Protein AF-0000000076164156 (afdb_homodimer)

pLDDT: mean 84.77, std 24.19, range [30.36, 98.94]

Solvent-accessible surface area (backbone atoms only — not comparable to full-atom values): 13686 Å² total; per-residue (Å²): 90,69,64,46,35,53,25,46,66,75,34,45,68,59,45,47,74,64,64,60,63,61,63,57,36,52,38,43,32,29,41,66,69,73,38,60,76,87,51,47,57,76,28,65,64,44,89,49,64,55,56,21,44,50,50,50,48,50,53,35,53,72,68,56,36,29,57,59,50,40,53,28,25,50,75,49,84,28,41,68,58,37,50,55,35,68,65,55,80,54,84,82,56,64,72,74,62,74,74,68,77,74,73,75,72,73,74,73,77,74,76,72,75,71,80,70,134,92,72,64,47,35,53,25,46,46,55,34,43,60,58,48,49,72,65,65,59,62,61,62,57,37,51,50,44,32,32,77,67,69,73,38,60,75,87,54,46,58,77,27,66,63,44,88,48,64,54,58,22,44,49,49,48,50,49,52,34,54,73,68,60,36,29,58,62,50,38,54,28,26,51,75,48,82,27,41,70,57,38,50,53,37,67,63,54,81,55,90,76,62,59,71,68,63,66,69,61,73,71,66,71,71,67,72,68,78,75,73,73,75,75,72,77,126

Nearest PDB structures (foldseek):
  8jol-assembly1_C  TM=8.235E-01  e=6.751E-02  Caenorhabditis elegans
  2nz7-assembly1_A  TM=8.359E-01  e=1.708E-01  Homo sapiens
  2nz7-assembly1_B  TM=8.427E-01  e=2.327E-01  Homo sapiens
  5gpq-assembly1_A  TM=8.083E-01  e=2.210E-01  Escherichia coli O157:H7
  4irl-assembly3_C  TM=7.900E-01  e=1.343E+00  Escherichia coli K-12

Secondary structure (DSSP, 8-state):
-HHHHHHHHHTHHHHHHH---HHHHHHHHHHTTSS-GGGHHHHHTSSSHHHHHHHHHHHHHHTT-HHHHHHHHHHTT-HHHHHHHHHPPPTTS------------------------/-HHHHHHHHHTHHHHHHH---HHHHHHHHHHTTSS-GGGHHHHHTSSSHHHHHHHHHHHHHHTT-HHHHHHHHHHTT-HHHHHHHHHPPPTT-------------------------

Sequence (234 aa):
MAETNKRIEKCLSFIKDNLTHVDSVVDKLIESDVIPMTERDSIVSKPLEREQIQSLLDVVTRKQKGDVFLAALVETKNEHVAVQIKSVKLSGEMETLGRSPTYSLTDRNVSIFITSHMAETNKRIEKCLSFIKDNLTHVDSVVDKLIESDVIPMTERDSIVSKPLEREQIQSLLDVVTRKQKGDVFLAALVETKNEHVAVQIKSVKLSGEMETLGRSPTYSLTDRNVSIFITSH

InterPro domains:
  IPR001315 CARD domain [PF00619] (17-83)
  IPR001315 CARD domain [PS50209] (1-63)
  IPR011029 Death-like domain superfamily [G3DSA:1.10.533.10] (1-97)
  IPR011029 Death-like domain superfamily [SSF47986] (7-82)

Structure (mmCIF, N/CA/C/O backbone):
data_AF-0000000076164156-model_v1
#
loop_
_entity.id
_entity.type
_entity.pdbx_description
1 polymer 'CARD domain-containing protein'
#
loop_
_atom_site.group_PDB
_atom_site.id
_atom_site.type_symbol
_atom_site.label_atom_id
_atom_site.label_alt_id
_atom_site.label_comp_id
_atom_site.label_asym_id
_atom_site.label_entity_id
_atom_site.label_seq_id
_atom_site.pdbx_PDB_ins_code
_atom_site.Cartn_x
_atom_site.Cartn_y
_atom_site.Cartn_z
_atom_site.occupancy
_atom_site.B_iso_or_equiv
_atom_site.auth_seq_id
_atom_site.auth_comp_id
_atom_site.auth_asym_id
_atom_site.auth_atom_id
_atom_site.pdbx_PDB_model_num
ATOM 1 N N . MET A 1 1 ? 6.48 21.641 4.785 1 73.44 1 MET A N 1
ATOM 2 C CA . MET A 1 1 ? 6.367 20.297 5.328 1 73.44 1 MET A CA 1
ATOM 3 C C . MET A 1 1 ? 5.863 20.328 6.766 1 73.44 1 MET A C 1
ATOM 5 O O . MET A 1 1 ? 4.84 19.719 7.086 1 73.44 1 MET A O 1
ATOM 9 N N . ALA A 1 2 ? 6.352 21.094 7.488 1 83.19 2 ALA A N 1
ATOM 10 C CA . ALA A 1 2 ? 5.965 21.188 8.898 1 83.19 2 ALA A CA 1
ATOM 11 C C . ALA A 1 2 ? 4.562 21.781 9.039 1 83.19 2 ALA A C 1
ATOM 13 O O . ALA A 1 2 ? 3.793 21.359 9.906 1 83.19 2 ALA A O 1
ATOM 14 N N . GLU A 1 3 ? 4.227 22.562 8.172 1 92.38 3 GLU A N 1
ATOM 15 C CA . GLU A 1 3 ? 2.922 23.203 8.25 1 92.38 3 GLU A CA 1
ATOM 16 C C . GLU A 1 3 ? 1.798 22.219 7.945 1 92.38 3 GLU A C 1
ATOM 18 O O . GLU A 1 3 ? 0.735 22.281 8.562 1 92.38 3 GLU A O 1
ATOM 23 N N . THR A 1 4 ? 2.1 21.344 7.023 1 96.25 4 THR A N 1
ATOM 24 C CA . THR A 1 4 ? 1.069 20.375 6.664 1 96.25 4 THR A CA 1
ATOM 25 C C . THR A 1 4 ? 0.755 19.469 7.844 1 96.25 4 THR A C 1
ATOM 27 O O . THR A 1 4 ? -0.41 19.156 8.102 1 96.25 4 THR A O 1
ATOM 30 N N . ASN A 1 5 ? 1.736 19.094 8.562 1 97.12 5 ASN A N 1
ATOM 31 C CA . ASN A 1 5 ? 1.537 18.25 9.727 1 97.12 5 ASN A CA 1
ATOM 32 C C . ASN A 1 5 ? 0.658 18.938 10.773 1 97.12 5 ASN A C 1
ATOM 34 O O . ASN A 1 5 ? -0.193 18.297 11.391 1 97.12 5 ASN A O 1
ATOM 38 N N . LYS A 1 6 ? 0.962 20.172 10.93 1 96.38 6 LYS A N 1
ATOM 39 C CA . LYS A 1 6 ? 0.146 20.922 11.883 1 96.38 6 LYS A CA 1
ATOM 40 C C . LYS A 1 6 ? -1.31 20.984 11.422 1 96.38 6 LYS A C 1
ATOM 42 O O . LYS A 1 6 ? -2.227 20.906 12.242 1 96.38 6 LYS A O 1
ATOM 47 N N . ARG A 1 7 ? -1.521 21.109 10.156 1 98 7 ARG A N 1
ATOM 48 C CA . ARG A 1 7 ? -2.879 21.141 9.625 1 98 7 ARG A CA 1
ATOM 49 C C . ARG A 1 7 ? -3.58 19.797 9.836 1 98 7 ARG A C 1
ATOM 51 O O . ARG A 1 7 ? -4.773 19.766 10.148 1 98 7 ARG A O 1
ATOM 58 N N . ILE A 1 8 ? -2.857 18.719 9.719 1 98.5 8 ILE A N 1
ATOM 59 C CA . ILE A 1 8 ? -3.4 17.391 9.93 1 98.5 8 ILE A CA 1
ATOM 60 C C . ILE A 1 8 ? -3.883 17.25 11.375 1 98.5 8 ILE A C 1
ATOM 62 O O . ILE A 1 8 ? -4.984 16.766 11.625 1 98.5 8 ILE A O 1
ATOM 66 N N . GLU A 1 9 ? -3.059 17.75 12.211 1 97.62 9 GLU A N 1
ATOM 67 C CA . GLU A 1 9 ? -3.41 17.672 13.625 1 97.62 9 GLU A CA 1
ATOM 68 C C . GLU A 1 9 ? -4.695 18.438 13.922 1 97.62 9 GLU A C 1
ATOM 70 O O . GLU A 1 9 ? -5.488 18.031 14.773 1 97.62 9 GLU A O 1
ATOM 75 N N . LYS A 1 10 ? -4.914 19.5 13.18 1 97.38 10 LYS A N 1
ATOM 76 C CA . LYS A 1 10 ? -6.086 20.359 13.383 1 97.38 10 LYS A CA 1
ATOM 77 C C . LYS A 1 10 ? -7.324 19.734 12.742 1 97.38 10 LYS A C 1
ATOM 79 O O . LYS A 1 10 ? -8.453 20.156 13.031 1 97.38 10 LYS A O 1
ATOM 84 N N . CYS A 1 11 ? -7.102 18.672 11.906 1 98.31 11 CYS A N 1
ATOM 85 C CA . CYS A 1 11 ? -8.211 18.078 11.188 1 98.31 11 CYS A CA 1
ATOM 86 C C . CYS A 1 11 ? -8.43 16.625 11.625 1 98.31 11 CYS A C 1
ATOM 88 O O . CYS A 1 11 ? -9.133 15.867 10.953 1 98.31 11 CYS A O 1
ATOM 90 N N . LEU A 1 12 ? -7.938 16.328 12.68 1 98.12 12 LEU A N 1
ATOM 91 C CA . LEU A 1 12 ? -7.867 14.938 13.102 1 98.12 12 LEU A CA 1
ATOM 92 C C . LEU A 1 12 ? -9.25 14.297 13.078 1 98.12 12 LEU A C 1
ATOM 94 O O . LEU A 1 12 ? -9.445 13.258 12.438 1 98.12 12 LEU A O 1
ATOM 98 N N . SER A 1 13 ? -10.242 14.875 13.758 1 98.62 13 SER A N 1
ATOM 99 C CA . SER A 1 13 ? -11.586 14.305 13.828 1 98.62 13 SER A CA 1
ATOM 100 C C . SER A 1 13 ? -12.219 14.219 12.445 1 98.62 13 SER A C 1
ATOM 102 O O . SER A 1 13 ? -12.891 13.234 12.125 1 98.62 13 SER A O 1
ATOM 104 N N . PHE A 1 14 ? -12.047 15.242 11.68 1 98.81 14 PHE A N 1
ATOM 105 C CA . PHE A 1 14 ? -12.602 15.25 10.328 1 98.81 14 PHE A CA 1
ATOM 106 C C . PHE A 1 14 ? -12.023 14.102 9.508 1 98.81 14 PHE A C 1
ATOM 108 O O . PHE A 1 14 ? -12.758 13.414 8.797 1 98.81 14 PHE A O 1
ATOM 115 N N . ILE A 1 15 ? -10.727 13.898 9.586 1 98.94 15 ILE A N 1
ATOM 116 C CA . ILE A 1 15 ? -10.062 12.844 8.828 1 98.94 15 ILE A CA 1
ATOM 117 C C . ILE A 1 15 ? -10.617 11.484 9.234 1 98.94 15 ILE A C 1
ATOM 119 O O . ILE A 1 15 ? -10.992 10.68 8.375 1 98.94 15 ILE A O 1
ATOM 123 N N . LYS A 1 16 ? -10.703 11.32 10.508 1 98.88 16 LYS A N 1
ATOM 124 C CA . LYS A 1 16 ? -11.195 10.047 11.023 1 98.88 16 LYS A CA 1
ATOM 125 C C . LYS A 1 16 ? -12.625 9.781 10.562 1 98.88 16 LYS A C 1
ATOM 127 O O . LYS A 1 16 ? -13.008 8.633 10.312 1 98.88 16 LYS A O 1
ATOM 132 N N . ASP A 1 17 ? -13.367 10.797 10.359 1 98.69 17 ASP A N 1
ATOM 133 C CA . ASP A 1 17 ? -14.781 10.641 10.023 1 98.69 17 ASP A CA 1
ATOM 134 C C . ASP A 1 17 ? -14.984 10.562 8.508 1 98.69 17 ASP A C 1
ATOM 136 O O . ASP A 1 17 ? -16.047 10.164 8.039 1 98.69 17 ASP A O 1
ATOM 140 N N . ASN A 1 18 ? -13.961 10.891 7.742 1 98.81 18 ASN A N 1
ATOM 141 C CA . ASN A 1 18 ? -14.25 11.086 6.324 1 98.81 18 ASN A CA 1
ATOM 142 C C . ASN A 1 18 ? -13.273 10.32 5.441 1 98.81 18 ASN A C 1
ATOM 144 O O . ASN A 1 18 ? -13.539 10.094 4.262 1 98.81 18 ASN A O 1
ATOM 148 N N . LEU A 1 19 ? -12.117 9.883 6.012 1 98.81 19 LEU A N 1
ATOM 149 C CA . LEU A 1 19 ? -11.148 9.133 5.223 1 98.81 19 LEU A CA 1
ATOM 150 C C . LEU A 1 19 ? -11.633 7.703 4.988 1 98.81 19 LEU A C 1
ATOM 152 O O . LEU A 1 19 ? -12.109 7.043 5.918 1 98.81 19 LEU A O 1
ATOM 156 N N . THR A 1 20 ? -11.594 7.312 3.732 1 98.12 20 THR A N 1
ATOM 157 C CA . THR A 1 20 ? -12 5.957 3.373 1 98.12 20 THR A CA 1
ATOM 158 C C . THR A 1 20 ? -10.859 5.219 2.674 1 98.12 20 THR A C 1
ATOM 160 O O . THR A 1 20 ? -9.844 5.824 2.32 1 98.12 20 THR A O 1
ATOM 163 N N . HIS A 1 21 ? -10.961 3.885 2.631 1 97.31 21 HIS A N 1
ATOM 164 C CA . HIS A 1 21 ? -9.969 3.059 1.949 1 97.31 21 HIS A CA 1
ATOM 165 C C . HIS A 1 21 ? -8.586 3.254 2.551 1 97.31 21 HIS A C 1
ATOM 167 O O . HIS A 1 21 ? -7.625 3.551 1.833 1 97.31 21 HIS A O 1
ATOM 173 N N . VAL A 1 22 ? -8.516 3.051 3.84 1 98.69 22 VAL A N 1
ATOM 174 C CA . VAL A 1 22 ? -7.27 3.244 4.582 1 98.69 22 VAL A CA 1
ATOM 175 C C . VAL A 1 22 ? -6.172 2.367 3.986 1 98.69 22 VAL A C 1
ATOM 177 O O . VAL A 1 22 ? -5.02 2.795 3.873 1 98.69 22 VAL A O 1
ATOM 180 N N . ASP A 1 23 ? -6.516 1.144 3.596 1 98.38 23 ASP A N 1
ATOM 181 C CA . ASP A 1 23 ? -5.527 0.216 3.049 1 98.38 23 ASP A CA 1
ATOM 182 C C . ASP A 1 23 ? -4.871 0.789 1.795 1 98.38 23 ASP A C 1
ATOM 184 O O . ASP A 1 23 ? -3.654 0.688 1.624 1 98.38 23 ASP A O 1
ATOM 188 N N . SER A 1 24 ? -5.668 1.417 0.994 1 98.56 24 SER A N 1
ATOM 189 C CA . SER A 1 24 ? -5.125 2.016 -0.221 1 98.56 24 SER A CA 1
ATOM 190 C C . SER A 1 24 ? -4.195 3.18 0.105 1 98.56 24 SER A C 1
ATOM 192 O O . SER A 1 24 ? -3.182 3.379 -0.569 1 98.56 24 SER A O 1
ATOM 194 N N . VAL A 1 25 ? -4.516 3.967 1.067 1 98.88 25 VAL A N 1
ATOM 195 C CA . VAL A 1 25 ? -3.668 5.082 1.47 1 98.88 25 VAL A CA 1
ATOM 196 C C . VAL A 1 25 ? -2.348 4.551 2.025 1 98.88 25 VAL A C 1
ATOM 198 O O . VAL A 1 25 ? -1.276 5.07 1.7 1 98.88 25 VAL A O 1
ATOM 201 N N . VAL A 1 26 ? -2.461 3.518 2.828 1 98.88 26 VAL A N 1
ATOM 202 C CA . VAL A 1 26 ? -1.262 2.906 3.391 1 98.88 26 VAL A CA 1
ATOM 203 C C . VAL A 1 26 ? -0.373 2.379 2.268 1 98.88 26 VAL A C 1
ATOM 205 O O . VAL A 1 26 ? 0.846 2.57 2.289 1 98.88 26 VAL A O 1
ATOM 208 N N . ASP A 1 27 ? -0.982 1.772 1.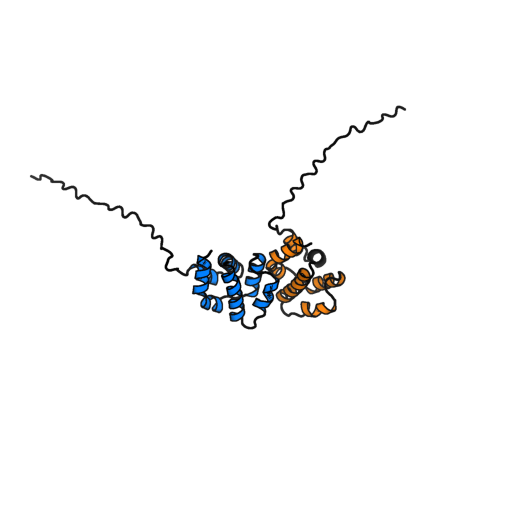278 1 98.88 27 ASP A N 1
ATOM 209 C CA . ASP A 1 27 ? -0.211 1.259 0.151 1 98.88 27 ASP A CA 1
ATOM 210 C C . ASP A 1 27 ? 0.541 2.383 -0.558 1 98.88 27 ASP A C 1
ATOM 212 O O . ASP A 1 27 ? 1.708 2.223 -0.922 1 98.88 27 ASP A O 1
ATOM 216 N N . LYS A 1 28 ? -0.069 3.518 -0.686 1 98.88 28 LYS A N 1
ATOM 217 C CA . LYS A 1 28 ? 0.589 4.645 -1.342 1 98.88 28 LYS A CA 1
ATOM 218 C C . LYS A 1 28 ? 1.762 5.156 -0.51 1 98.88 28 LYS A C 1
ATOM 220 O O . LYS A 1 28 ? 2.779 5.582 -1.059 1 98.88 28 LYS A O 1
ATOM 225 N N . LEU A 1 29 ? 1.616 5.105 0.741 1 98.88 29 LEU A N 1
ATOM 226 C CA . LEU A 1 29 ? 2.689 5.586 1.604 1 98.88 29 LEU A CA 1
ATOM 227 C C . LEU A 1 29 ? 3.844 4.59 1.643 1 98.88 29 LEU A C 1
ATOM 229 O O . LEU A 1 29 ? 5 4.98 1.807 1 98.88 29 LEU A O 1
ATOM 233 N N . ILE A 1 30 ? 3.537 3.314 1.44 1 98.75 30 ILE A N 1
ATOM 234 C CA . ILE A 1 30 ? 4.59 2.316 1.291 1 98.75 30 ILE A CA 1
ATOM 235 C C . ILE A 1 30 ? 5.344 2.551 -0.018 1 98.75 30 ILE A C 1
ATOM 237 O O . ILE A 1 30 ? 6.574 2.568 -0.038 1 98.75 30 ILE A O 1
ATOM 241 N N . GLU A 1 31 ? 4.609 2.816 -1.038 1 98.56 31 GLU A N 1
ATOM 242 C CA . GLU A 1 31 ? 5.207 3.105 -2.338 1 98.56 31 GLU A CA 1
ATOM 243 C C . GLU A 1 31 ? 6.105 4.336 -2.27 1 98.56 31 GLU A C 1
ATOM 245 O O . GLU A 1 31 ? 7.082 4.441 -3.016 1 98.56 31 GLU A O 1
ATOM 250 N N . SER A 1 32 ? 5.801 5.156 -1.347 1 98.06 32 SER A N 1
ATOM 251 C CA . SER A 1 32 ? 6.531 6.41 -1.229 1 98.06 32 SER A CA 1
ATOM 252 C C . SER A 1 32 ? 7.59 6.336 -0.131 1 98.06 32 SER A C 1
ATOM 254 O O . SER A 1 32 ? 8.172 7.352 0.249 1 98.06 32 SER A O 1
ATOM 256 N N . ASP A 1 33 ? 7.777 5.27 0.484 1 97.62 33 ASP A N 1
ATOM 257 C CA . ASP A 1 33 ? 8.82 4.98 1.464 1 97.62 33 ASP A CA 1
ATOM 258 C C . ASP A 1 33 ? 8.547 5.703 2.781 1 97.62 33 ASP A C 1
ATOM 260 O O . ASP A 1 33 ? 9.484 6.066 3.498 1 97.62 33 ASP A O 1
ATOM 264 N N . VAL A 1 34 ? 7.363 5.965 2.953 1 98.5 34 VAL A N 1
ATOM 265 C CA . VAL A 1 34 ? 6.996 6.594 4.219 1 98.5 34 VAL A CA 1
ATOM 266 C C . VAL A 1 34 ? 6.715 5.52 5.27 1 98.5 34 VAL A C 1
ATOM 268 O O . VAL A 1 34 ? 7.121 5.656 6.426 1 98.5 34 VAL A O 1
ATOM 271 N N . ILE A 1 35 ? 6.004 4.473 4.828 1 98.69 35 ILE A N 1
ATOM 272 C CA . ILE A 1 35 ? 5.656 3.352 5.691 1 98.69 35 ILE A CA 1
ATOM 273 C C . ILE A 1 35 ? 6.324 2.078 5.18 1 98.69 35 ILE A C 1
ATOM 275 O O . ILE A 1 35 ? 6.199 1.736 4 1 98.69 35 ILE A O 1
ATOM 279 N N . PRO A 1 36 ? 7.094 1.434 5.98 1 97.56 36 PRO A N 1
ATOM 280 C CA . PRO A 1 36 ? 7.629 0.134 5.559 1 97.56 36 PRO A CA 1
ATOM 281 C C . PRO A 1 36 ? 6.539 -0.925 5.398 1 97.56 36 PRO A C 1
ATOM 283 O O . PRO A 1 36 ? 5.574 -0.946 6.168 1 97.56 36 PRO A O 1
ATOM 286 N N . MET A 1 37 ? 6.66 -1.814 4.418 1 95.44 37 MET A N 1
ATOM 287 C CA . MET A 1 37 ? 5.668 -2.859 4.164 1 95.44 37 MET A CA 1
ATOM 288 C C . MET A 1 37 ? 5.41 -3.68 5.426 1 95.44 37 MET A C 1
ATOM 290 O O . MET A 1 37 ? 4.289 -4.137 5.652 1 95.44 37 MET A O 1
ATOM 294 N N . THR A 1 38 ? 6.434 -3.799 6.297 1 95.31 38 THR A N 1
ATOM 295 C CA . THR A 1 38 ? 6.332 -4.617 7.504 1 95.31 38 THR A CA 1
ATOM 296 C C . THR A 1 38 ? 5.371 -3.98 8.508 1 95.31 38 THR A C 1
ATOM 298 O O . THR A 1 38 ? 4.93 -4.641 9.445 1 95.31 38 THR A O 1
ATOM 301 N N . GLU A 1 39 ? 5.062 -2.709 8.367 1 97.44 39 GLU A N 1
ATOM 302 C CA . GLU A 1 39 ? 4.203 -2.01 9.32 1 97.44 39 GLU A CA 1
ATOM 303 C C . GLU A 1 39 ? 2.758 -1.964 8.828 1 97.44 39 GLU A C 1
ATOM 305 O O . GLU A 1 39 ? 1.848 -1.625 9.586 1 97.44 39 GLU A O 1
ATOM 310 N N . ARG A 1 40 ? 2.453 -2.422 7.676 1 98.44 40 ARG A N 1
ATOM 311 C CA . ARG A 1 40 ? 1.128 -2.354 7.07 1 98.44 40 ARG A CA 1
ATOM 312 C C . ARG A 1 40 ? 0.092 -3.057 7.941 1 98.44 40 ARG A C 1
ATOM 314 O O . ARG A 1 40 ? -0.965 -2.494 8.234 1 98.44 40 ARG A O 1
ATOM 321 N N . ASP A 1 41 ? 0.368 -4.266 8.352 1 97.44 41 ASP A N 1
ATOM 322 C CA . ASP A 1 41 ? -0.618 -5.078 9.055 1 97.44 41 ASP A CA 1
ATOM 323 C C . ASP A 1 41 ? -0.953 -4.48 10.414 1 97.44 41 ASP A C 1
ATOM 325 O O . ASP A 1 41 ? -2.088 -4.586 10.883 1 97.44 41 ASP A O 1
ATOM 329 N N . SER A 1 42 ? 0.034 -3.914 11 1 98.25 42 SER A N 1
ATOM 330 C CA . SER A 1 42 ? -0.218 -3.309 12.305 1 98.25 42 SER A CA 1
ATOM 331 C C . SER A 1 42 ? -1.249 -2.189 12.203 1 98.25 42 SER A C 1
ATOM 333 O O . SER A 1 42 ? -1.95 -1.895 13.172 1 98.25 42 SER A O 1
ATOM 335 N N . ILE A 1 43 ? -1.348 -1.607 11.047 1 98.75 43 ILE A N 1
ATOM 336 C CA . ILE A 1 43 ? -2.279 -0.504 10.836 1 98.75 43 ILE A CA 1
ATOM 337 C C . ILE A 1 43 ? -3.629 -1.051 10.375 1 98.75 43 ILE A C 1
ATOM 339 O O . ILE A 1 43 ? -4.656 -0.8 11.008 1 98.75 43 ILE A O 1
ATOM 343 N N . VAL A 1 44 ? -3.641 -1.892 9.367 1 98.19 44 VAL A N 1
ATOM 344 C CA . VAL A 1 44 ? -4.863 -2.199 8.641 1 98.19 44 VAL A CA 1
ATOM 345 C C . VAL A 1 44 ? -5.613 -3.334 9.336 1 98.19 44 VAL A C 1
ATOM 347 O O . VAL A 1 44 ? -6.797 -3.559 9.078 1 98.19 44 VAL A O 1
ATOM 350 N N . SER A 1 45 ? -4.969 -4 10.258 1 97.56 45 SER A N 1
ATOM 351 C CA . SER A 1 45 ? -5.609 -5.148 10.891 1 97.56 45 SER A CA 1
ATOM 352 C C . SER A 1 45 ? -6.516 -4.711 12.039 1 97.56 45 SER A C 1
ATOM 354 O O . SER A 1 45 ? -7.312 -5.504 12.539 1 97.56 45 SER A O 1
ATOM 356 N N . LYS A 1 46 ? -6.348 -3.439 12.469 1 97.88 46 LYS A N 1
ATOM 357 C CA . LYS A 1 46 ? -7.25 -2.955 13.508 1 97.88 46 LYS A CA 1
ATOM 358 C C . LYS A 1 46 ? -8.703 -3.049 13.062 1 97.88 46 LYS A C 1
ATOM 360 O O . LYS A 1 46 ? -9.023 -2.77 11.906 1 97.88 46 LYS A O 1
ATOM 365 N N . PRO A 1 47 ? -9.586 -3.502 13.977 1 97.25 47 PRO A N 1
ATOM 366 C CA . PRO A 1 47 ? -10.977 -3.783 13.602 1 97.25 47 PRO A CA 1
ATOM 367 C C . PRO A 1 47 ? -11.75 -2.523 13.219 1 97.25 47 PRO A C 1
ATOM 369 O O . PRO A 1 47 ? -12.594 -2.562 12.32 1 97.25 47 PRO A O 1
ATOM 372 N N . LEU A 1 48 ? -11.477 -1.4 13.953 1 97.81 48 LEU A N 1
ATOM 373 C CA . LEU A 1 48 ? -12.211 -0.168 13.672 1 97.81 48 LEU A CA 1
ATOM 374 C C . LEU A 1 48 ? -11.414 0.731 12.727 1 97.81 48 LEU A C 1
ATOM 376 O O . LEU A 1 48 ? -10.219 0.948 12.93 1 97.81 48 LEU A O 1
ATOM 380 N N . GLU A 1 49 ? -12.07 1.199 11.742 1 97.81 49 GLU A N 1
ATOM 381 C CA . GLU A 1 49 ? -11.422 2.064 10.75 1 97.81 49 GLU A CA 1
ATOM 382 C C . GLU A 1 49 ? -10.852 3.318 11.406 1 97.81 49 GLU A C 1
ATOM 384 O O . GLU A 1 49 ? -9.758 3.764 11.055 1 97.81 49 GLU A O 1
ATOM 389 N N . ARG A 1 50 ? -11.648 3.865 12.352 1 98.62 50 ARG A N 1
ATOM 390 C CA . ARG A 1 50 ? -11.195 5.062 13.055 1 98.62 50 ARG A CA 1
ATOM 391 C C . ARG A 1 50 ? -9.867 4.824 13.75 1 98.62 50 ARG A C 1
ATOM 393 O O . ARG A 1 50 ? -9.016 5.719 13.805 1 98.62 50 ARG A O 1
ATOM 400 N N . GLU A 1 51 ? -9.625 3.561 14.234 1 98.69 51 GLU A N 1
ATOM 401 C CA . GLU A 1 51 ? -8.367 3.184 14.883 1 98.69 51 GLU A CA 1
ATOM 402 C C . GLU A 1 51 ? -7.254 2.986 13.859 1 98.69 51 GLU A C 1
ATOM 404 O O . GLU A 1 51 ? -6.094 3.295 14.125 1 98.69 51 GLU A O 1
ATOM 409 N N . GLN A 1 52 ? -7.656 2.408 12.688 1 98.88 52 GLN A N 1
ATOM 410 C CA . GLN A 1 52 ? -6.684 2.285 11.602 1 98.88 52 GLN A CA 1
ATOM 411 C C . GLN A 1 52 ? -6.141 3.652 11.195 1 98.88 52 GLN A C 1
ATOM 413 O O . GLN A 1 52 ? -4.934 3.822 11.031 1 98.88 52 GLN A O 1
ATOM 418 N N . ILE A 1 53 ? -7.051 4.617 11.094 1 98.94 53 ILE A N 1
ATOM 419 C CA . ILE A 1 53 ? -6.703 5.973 10.68 1 98.94 53 ILE A CA 1
ATOM 420 C C . ILE A 1 53 ? -5.797 6.617 11.727 1 98.94 53 ILE A C 1
ATOM 422 O O . ILE A 1 53 ? -4.816 7.281 11.383 1 98.94 53 ILE A O 1
ATOM 426 N N . GLN A 1 54 ? -6.121 6.391 12.984 1 98.81 54 GLN A N 1
ATOM 427 C CA . GLN A 1 54 ? -5.273 6.93 14.047 1 98.81 54 GLN A CA 1
ATOM 428 C C . GLN A 1 54 ? -3.842 6.418 13.922 1 98.81 54 GLN A C 1
ATOM 430 O O . GLN A 1 54 ? -2.887 7.191 14 1 98.81 54 GLN A O 1
ATOM 435 N N . SER A 1 55 ? -3.688 5.125 13.758 1 98.81 55 SER A N 1
ATOM 436 C CA . SER A 1 55 ? -2.359 4.535 13.617 1 98.81 55 SER A CA 1
ATOM 437 C C . SER A 1 55 ? -1.635 5.082 12.391 1 98.81 55 SER A C 1
ATOM 439 O O . SER A 1 55 ? -0.434 5.355 12.445 1 98.81 55 SER A O 1
ATOM 441 N N . LEU A 1 56 ? -2.406 5.191 11.32 1 98.94 56 LEU A N 1
ATOM 442 C CA . LEU A 1 56 ? -1.86 5.762 10.094 1 98.94 56 LEU A CA 1
ATOM 443 C C . LEU A 1 56 ? -1.337 7.172 10.328 1 98.94 56 LEU A C 1
ATOM 445 O O . LEU A 1 56 ? -0.197 7.488 9.977 1 98.94 56 LEU A O 1
ATOM 449 N N . LEU A 1 57 ? -2.094 8.008 10.992 1 98.81 57 LEU A N 1
ATOM 450 C CA . LEU A 1 57 ? -1.723 9.398 11.234 1 98.81 57 LEU A CA 1
ATOM 451 C C . LEU A 1 57 ? -0.557 9.484 12.211 1 98.81 57 LEU A C 1
ATOM 453 O O . LEU A 1 57 ? 0.284 10.383 12.102 1 98.81 57 LEU A O 1
ATOM 457 N N . ASP A 1 58 ? -0.492 8.57 13.148 1 98.5 58 ASP A N 1
ATOM 458 C CA . ASP A 1 58 ? 0.639 8.547 14.07 1 98.5 58 ASP A CA 1
ATOM 459 C C . ASP A 1 58 ? 1.959 8.398 13.32 1 98.5 58 ASP A C 1
ATOM 461 O O . ASP A 1 58 ? 2.924 9.109 13.602 1 98.5 58 ASP A O 1
ATOM 465 N N . VAL A 1 59 ? 1.999 7.516 12.352 1 98.44 59 VAL A N 1
ATOM 466 C CA . VAL A 1 59 ? 3.223 7.273 11.594 1 98.44 59 VAL A CA 1
ATOM 467 C C . VAL A 1 59 ? 3.537 8.492 10.719 1 98.44 59 VAL A C 1
ATOM 469 O O . VAL A 1 59 ? 4.676 8.961 10.695 1 98.44 59 VAL A O 1
ATOM 472 N N . VAL A 1 60 ? 2.537 9.023 10.086 1 98.5 60 VAL A N 1
ATOM 473 C CA . VAL A 1 60 ? 2.719 10.141 9.156 1 98.5 60 VAL A CA 1
ATOM 474 C C . VAL A 1 60 ? 3.262 11.352 9.914 1 98.5 60 VAL A C 1
ATOM 476 O O . VAL A 1 60 ? 4.207 12 9.461 1 98.5 60 VAL A O 1
ATOM 479 N N . THR A 1 61 ? 2.662 11.656 11.078 1 97.62 61 THR A N 1
ATOM 480 C CA . THR A 1 61 ? 3.043 12.828 11.852 1 97.62 61 THR A CA 1
ATOM 481 C C . THR A 1 61 ? 4.41 12.633 12.5 1 97.62 61 THR A C 1
ATOM 483 O O . THR A 1 61 ? 5.23 13.555 12.531 1 97.62 61 THR A O 1
ATOM 486 N N . ARG A 1 62 ? 4.625 11.43 12.922 1 97.5 62 ARG A N 1
ATOM 487 C CA . ARG A 1 62 ? 5.91 11.133 13.539 1 97.5 62 ARG A CA 1
ATOM 488 C C . ARG A 1 62 ? 7.055 11.344 12.555 1 97.5 62 ARG A C 1
ATOM 490 O O . ARG A 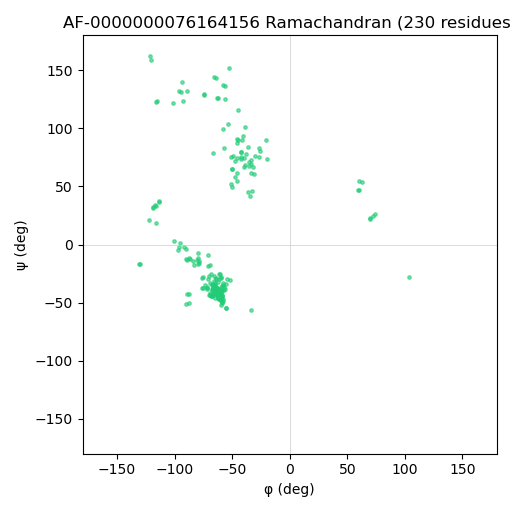1 62 ? 8.102 11.891 12.922 1 97.5 62 ARG A O 1
ATOM 497 N N . LYS A 1 63 ? 6.824 10.992 11.414 1 98 63 LYS A N 1
ATOM 498 C CA . LYS A 1 63 ? 7.871 11.07 10.398 1 98 63 LYS A CA 1
ATOM 499 C C . LYS A 1 63 ? 7.848 12.414 9.688 1 98 63 LYS A C 1
ATOM 501 O O . LYS A 1 63 ? 8.688 12.688 8.828 1 98 63 LYS A O 1
ATOM 506 N N . GLN A 1 64 ? 6.91 13.25 9.992 1 98.06 64 GLN A N 1
ATOM 507 C CA . GLN A 1 64 ? 6.77 14.578 9.414 1 98.06 64 GLN A CA 1
ATOM 508 C C . GLN A 1 64 ? 6.578 14.5 7.902 1 98.06 64 GLN A C 1
ATOM 510 O O . GLN A 1 64 ? 7.238 15.219 7.148 1 98.06 64 GLN A O 1
ATOM 515 N N . LYS A 1 65 ? 5.641 13.57 7.5 1 98.5 65 LYS A N 1
ATOM 516 C CA . LYS A 1 65 ? 5.406 13.305 6.086 1 98.5 65 LYS A CA 1
ATOM 517 C C . LYS A 1 65 ? 4.008 13.75 5.664 1 98.5 65 LYS A C 1
ATOM 519 O O . LYS A 1 65 ? 3.367 13.102 4.836 1 98.5 65 LYS A O 1
ATOM 524 N N . GLY A 1 66 ? 3.584 14.789 6.188 1 98.69 66 GLY A N 1
ATOM 525 C CA . GLY A 1 66 ? 2.258 15.305 5.883 1 98.69 66 GLY A CA 1
ATOM 526 C C . GLY A 1 66 ? 2.043 15.562 4.402 1 98.69 66 GLY A C 1
ATOM 527 O O . GLY A 1 66 ? 0.951 15.328 3.879 1 98.69 66 GLY A O 1
ATOM 528 N N . ASP A 1 67 ? 3.086 16.031 3.73 1 98.31 67 ASP A N 1
ATOM 529 C CA . ASP A 1 67 ? 2.965 16.344 2.311 1 98.31 67 ASP A CA 1
ATOM 530 C C . ASP A 1 67 ? 2.754 15.078 1.482 1 98.31 67 ASP A C 1
ATOM 532 O O . ASP A 1 67 ? 1.972 15.07 0.529 1 98.31 67 ASP A O 1
ATOM 536 N N . VAL A 1 68 ? 3.486 14.102 1.776 1 98.69 68 VAL A N 1
ATOM 537 C CA . VAL A 1 68 ? 3.332 12.844 1.052 1 98.69 68 VAL A CA 1
ATOM 538 C C . VAL A 1 68 ? 1.958 12.25 1.341 1 98.69 68 VAL A C 1
ATOM 540 O O . VAL A 1 68 ? 1.323 11.672 0.452 1 98.69 68 VAL A O 1
ATOM 543 N N . PHE A 1 69 ? 1.509 12.445 2.602 1 98.88 69 PHE A N 1
ATOM 544 C CA . PHE A 1 69 ? 0.176 12 2.982 1 98.88 69 PHE A CA 1
ATOM 545 C C . PHE A 1 69 ? -0.891 12.695 2.148 1 98.88 69 PHE A C 1
ATOM 547 O O . PHE A 1 69 ? -1.812 12.047 1.645 1 98.88 69 PHE A O 1
ATOM 554 N N . LEU A 1 70 ? -0.746 13.938 1.92 1 98.81 70 LEU A N 1
ATOM 555 C CA . LEU A 1 70 ? -1.718 14.672 1.116 1 98.81 70 LEU A CA 1
ATOM 556 C C . LEU A 1 70 ? -1.753 14.141 -0.313 1 98.81 70 LEU A C 1
ATOM 558 O O . LEU A 1 70 ? -2.83 13.961 -0.886 1 98.81 70 LEU A O 1
ATOM 562 N N . ALA A 1 71 ? -0.615 13.906 -0.824 1 98.62 71 ALA A N 1
ATOM 563 C CA . ALA A 1 71 ? -0.552 13.367 -2.18 1 98.62 71 ALA A CA 1
ATOM 564 C C . ALA A 1 71 ? -1.229 12.008 -2.258 1 98.62 71 ALA A C 1
ATOM 566 O O . ALA A 1 71 ? -1.95 11.719 -3.217 1 98.62 71 ALA A O 1
ATOM 567 N N . ALA A 1 72 ? -1.05 11.18 -1.261 1 98.81 72 ALA A N 1
ATOM 568 C CA . ALA A 1 72 ? -1.665 9.852 -1.212 1 98.81 72 ALA A CA 1
ATOM 569 C C . ALA A 1 72 ? -3.188 9.953 -1.169 1 98.81 72 ALA A C 1
ATOM 571 O O . ALA A 1 72 ? -3.889 9.141 -1.774 1 98.81 72 ALA A O 1
ATOM 572 N N . LEU A 1 73 ? -3.633 10.938 -0.439 1 98.88 73 LEU A N 1
ATOM 573 C CA . LEU A 1 73 ? -5.074 11.148 -0.362 1 98.88 73 LEU A CA 1
ATOM 574 C C . LEU A 1 73 ? -5.656 11.453 -1.739 1 98.88 73 LEU A C 1
ATOM 576 O O . LEU A 1 73 ? -6.711 10.938 -2.102 1 98.88 73 LEU A O 1
ATOM 580 N N . VAL A 1 74 ? -5.008 12.227 -2.449 1 98.5 74 VAL A N 1
ATOM 581 C CA . VAL A 1 74 ? -5.469 12.625 -3.777 1 98.5 74 VAL A CA 1
ATOM 582 C C . VAL A 1 74 ? -5.48 11.414 -4.707 1 98.5 74 VAL A C 1
ATOM 584 O O . VAL A 1 74 ? -6.414 11.234 -5.492 1 98.5 74 VAL A O 1
ATOM 587 N N . GLU A 1 75 ? -4.539 10.57 -4.566 1 98.25 75 GLU A N 1
ATOM 588 C CA . GLU A 1 75 ? -4.395 9.414 -5.449 1 98.25 75 GLU A CA 1
ATOM 589 C C . GLU A 1 75 ? -5.367 8.305 -5.062 1 98.25 75 GLU A C 1
ATOM 591 O O . GLU A 1 75 ? -5.523 7.328 -5.801 1 98.25 75 GLU A O 1
ATOM 596 N N . THR A 1 76 ? -6.07 8.289 -3.816 1 97.81 76 THR A N 1
ATOM 597 C CA . THR A 1 76 ? -6.883 7.195 -3.309 1 97.81 76 THR A CA 1
ATOM 598 C C . THR A 1 76 ? -8.336 7.637 -3.117 1 97.81 76 THR A C 1
ATOM 600 O O . THR A 1 76 ? -8.992 7.215 -2.168 1 97.81 76 THR A O 1
ATOM 603 N N . LYS A 1 77 ? -8.891 8.469 -3.832 1 96.56 77 LYS A N 1
ATOM 604 C CA . LYS A 1 77 ? -10.281 8.914 -3.84 1 96.56 77 LYS A CA 1
ATOM 605 C C . LYS A 1 77 ? -10.602 9.727 -2.586 1 96.56 77 LYS A C 1
ATOM 607 O O . LYS A 1 77 ? -11.742 9.711 -2.109 1 96.56 77 LYS A O 1
ATOM 612 N N . ASN A 1 78 ? -9.594 10.305 -1.918 1 98.75 78 ASN A N 1
ATOM 613 C CA . ASN A 1 78 ? -9.789 11.117 -0.721 1 98.75 78 ASN A CA 1
ATOM 614 C C . ASN A 1 78 ? -9.367 12.562 -0.947 1 98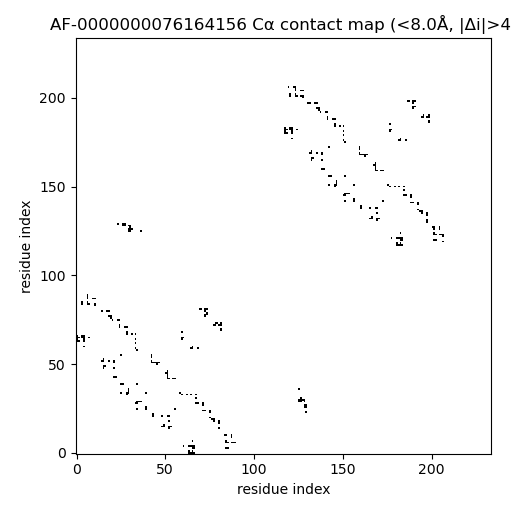.75 78 ASN A C 1
ATOM 616 O O . ASN A 1 78 ? -8.859 13.219 -0.035 1 98.75 78 ASN A O 1
ATOM 620 N N . GLU A 1 79 ? -9.594 12.945 -2.174 1 98.62 79 GLU A N 1
ATOM 621 C CA . GLU A 1 79 ? -9.219 14.312 -2.516 1 98.62 79 GLU A CA 1
ATOM 622 C C . GLU A 1 79 ? -9.945 15.32 -1.633 1 98.62 79 GLU A C 1
ATOM 624 O O . GLU A 1 79 ? -9.383 16.359 -1.285 1 98.62 79 GLU A O 1
ATOM 629 N N . HIS A 1 80 ? -11.102 15.047 -1.312 1 98.75 80 HIS A N 1
ATOM 630 C CA . HIS A 1 80 ? -11.883 15.969 -0.494 1 98.75 80 HIS A CA 1
ATOM 631 C C . HIS A 1 80 ? -11.273 16.125 0.896 1 98.75 80 HIS A C 1
ATOM 633 O O . HIS A 1 80 ? -11.32 17.203 1.484 1 98.75 80 HIS A O 1
ATOM 639 N N . VAL A 1 81 ? -10.711 15.109 1.459 1 98.88 81 VAL A N 1
ATOM 640 C CA . VAL A 1 81 ? -10.031 15.188 2.746 1 98.88 81 VAL A CA 1
ATOM 641 C C . VAL A 1 81 ? -8.781 16.062 2.615 1 98.88 81 VAL A C 1
ATOM 643 O O . VAL A 1 81 ? -8.5 16.891 3.477 1 98.88 81 VAL A O 1
ATOM 646 N N . ALA A 1 82 ? -8.055 15.883 1.502 1 98.81 82 ALA A N 1
ATOM 647 C CA . ALA A 1 82 ? -6.859 16.688 1.256 1 98.81 82 ALA A CA 1
ATOM 648 C C . ALA A 1 82 ? -7.195 18.172 1.197 1 98.81 82 ALA A C 1
ATOM 650 O O . ALA A 1 82 ? -6.488 19 1.782 1 98.81 82 ALA A O 1
ATOM 651 N N . VAL A 1 83 ? -8.227 18.438 0.521 1 98.44 83 VAL A N 1
ATOM 652 C CA . VAL A 1 83 ? -8.656 19.828 0.352 1 98.44 83 VAL A CA 1
ATOM 653 C C . VAL A 1 83 ? -8.992 20.422 1.712 1 98.44 83 VAL A C 1
ATOM 655 O O . VAL A 1 83 ? -8.625 21.562 2 1 98.44 83 VAL A O 1
ATOM 658 N N . GLN A 1 84 ? -9.656 19.688 2.514 1 98.56 84 GLN A N 1
ATOM 659 C CA . GLN A 1 84 ? -10 20.156 3.85 1 98.56 84 GLN A CA 1
ATOM 660 C C . GLN A 1 84 ? -8.75 20.469 4.66 1 98.56 84 GLN A C 1
ATOM 662 O O . GLN A 1 84 ? -8.68 21.516 5.312 1 98.56 84 GLN A O 1
ATOM 667 N N . ILE A 1 85 ? -7.801 19.625 4.645 1 98.38 85 ILE A N 1
ATOM 668 C CA . ILE A 1 85 ? -6.574 19.828 5.41 1 98.38 85 ILE A CA 1
ATOM 669 C C . ILE A 1 85 ? -5.859 21.078 4.926 1 98.38 85 ILE A C 1
ATOM 671 O O . ILE A 1 85 ? -5.418 21.906 5.734 1 98.38 85 ILE A O 1
ATOM 675 N N . LYS A 1 86 ? -5.844 21.25 3.652 1 97 86 LYS A N 1
ATOM 676 C CA . LYS A 1 86 ? -5.152 22.391 3.068 1 97 86 LYS A CA 1
ATOM 677 C C . LYS A 1 86 ? -5.863 23.703 3.416 1 97 86 LYS A C 1
ATOM 679 O O . LYS A 1 86 ? -5.238 24.766 3.453 1 97 86 LYS A O 1
ATOM 684 N N . SER A 1 87 ? -7.047 23.656 3.658 1 96.69 87 SER A N 1
ATOM 685 C CA . SER A 1 87 ? -7.855 24.844 3.896 1 96.69 87 SER A CA 1
ATOM 686 C C . SER A 1 87 ? -7.684 25.359 5.324 1 96.69 87 SER A C 1
ATOM 688 O O . SER A 1 87 ? -8.102 26.469 5.645 1 96.69 87 SER A O 1
ATOM 690 N N . VAL A 1 88 ? -7.18 24.547 6.16 1 95.75 88 VAL A N 1
ATOM 691 C CA . VAL A 1 88 ? -6.984 24.938 7.551 1 95.75 88 VAL A CA 1
ATOM 692 C C . VAL A 1 88 ? -6.008 26.109 7.625 1 95.75 88 VAL A C 1
ATOM 694 O O . VAL A 1 88 ? -4.918 26.047 7.047 1 95.75 88 VAL A O 1
ATOM 697 N N . LYS A 1 89 ? -6.387 27.234 8.281 1 91.94 89 LYS A N 1
ATOM 698 C CA . LYS A 1 89 ? -5.527 28.406 8.508 1 91.94 89 LYS A CA 1
ATOM 699 C C . LYS A 1 89 ? -4.754 28.266 9.82 1 91.94 89 LYS A C 1
ATOM 701 O O . LYS A 1 89 ? -5.336 27.938 10.859 1 91.94 89 LYS A O 1
ATOM 706 N N . LEU A 1 90 ? -3.488 28.531 9.68 1 89.94 90 LEU A N 1
ATOM 707 C CA . LEU A 1 90 ? -2.664 28.516 10.883 1 89.94 90 LEU A CA 1
ATOM 708 C C . LEU A 1 90 ? -2.377 29.922 11.383 1 89.94 90 LEU A C 1
ATOM 710 O O . LEU A 1 90 ? -2.25 30.859 10.578 1 89.94 90 LEU A O 1
ATOM 714 N N . SER A 1 91 ? -2.693 30.25 12.5 1 80.94 91 SER A N 1
ATOM 715 C CA . SER A 1 91 ? -2.557 31.578 13.086 1 80.94 91 SER A CA 1
ATOM 716 C C . SER A 1 91 ? -1.315 32.281 12.555 1 80.94 91 SER A C 1
ATOM 718 O O . SER A 1 91 ? -1.362 33.469 12.25 1 80.94 91 SER A O 1
ATOM 720 N N . GLY A 1 92 ? -0.121 31.828 12.617 1 66.31 92 GLY A N 1
ATOM 721 C CA . GLY A 1 92 ? 1.089 32.5 12.172 1 66.31 92 GLY A CA 1
ATOM 722 C C . GLY A 1 92 ? 1.204 32.594 10.664 1 66.31 92 GLY A C 1
ATOM 723 O O . GLY A 1 92 ? 2.197 33.125 10.148 1 66.31 92 GLY A O 1
ATOM 724 N N . GLU A 1 93 ? 0.355 31.938 10.07 1 63.12 93 GLU A N 1
ATOM 725 C CA . GLU A 1 93 ? 0.369 32.125 8.617 1 63.12 93 GLU A CA 1
ATOM 726 C C . GLU A 1 93 ? -0.046 33.531 8.227 1 63.12 93 GLU A C 1
ATOM 728 O O . GLU A 1 93 ? -1.113 34 8.625 1 63.12 93 GLU A O 1
ATOM 733 N N . MET A 1 94 ? 0.962 34.406 8.398 1 50.09 94 MET A N 1
ATOM 734 C CA . MET A 1 94 ? 0.805 35.812 8.016 1 50.09 94 MET A CA 1
ATOM 735 C C . MET A 1 94 ? 0.071 35.906 6.68 1 50.09 94 MET A C 1
ATOM 737 O O . MET A 1 94 ? 0.439 35.281 5.703 1 50.09 94 MET A O 1
ATOM 741 N N . GLU A 1 95 ? -1.14 35.969 6.723 1 49.75 95 GLU A N 1
ATOM 742 C CA . GLU A 1 95 ? -1.699 36.438 5.465 1 49.75 95 GLU A CA 1
ATOM 743 C C . GLU A 1 95 ? -0.77 37.438 4.797 1 49.75 95 GLU A C 1
ATOM 745 O O . GLU A 1 95 ? -0.444 38.5 5.387 1 49.75 95 GLU A O 1
ATOM 750 N N . THR A 1 96 ? 0.316 37.031 4.254 1 45.69 96 THR A N 1
ATOM 751 C CA . THR A 1 96 ? 1.004 38 3.434 1 45.69 96 THR A CA 1
ATOM 752 C C . THR A 1 96 ? 0.002 38.938 2.742 1 45.69 96 THR A C 1
ATOM 754 O O . THR A 1 96 ? -0.64 38.531 1.767 1 45.69 96 THR A O 1
ATOM 757 N N . LEU A 1 97 ? -0.927 39.438 3.396 1 45.34 97 LEU A N 1
ATOM 758 C CA . LEU A 1 97 ? -1.634 40.562 2.812 1 45.34 97 LEU A CA 1
ATOM 759 C C . LEU A 1 97 ? -0.677 41.469 2.02 1 45.34 97 LEU A C 1
ATOM 761 O O . LEU A 1 97 ? 0.312 41.969 2.562 1 45.34 97 LEU A O 1
ATOM 765 N N . GLY A 1 98 ? -0.401 41.125 0.756 1 42.84 98 GLY A N 1
ATOM 766 C CA . GLY A 1 98 ? 0.205 42.125 -0.12 1 42.84 98 GLY A CA 1
ATOM 767 C C . GLY A 1 98 ? -0.125 43.531 0.274 1 42.84 98 GLY A C 1
ATOM 768 O O . GLY A 1 98 ? -1.298 43.906 0.369 1 42.84 98 GLY A O 1
ATOM 769 N N . ARG A 1 99 ? 0.591 44.062 1.204 1 45.44 99 ARG A N 1
ATOM 770 C CA . ARG A 1 99 ? 0.589 45.5 1.408 1 45.44 99 ARG A CA 1
ATOM 771 C C . ARG A 1 99 ? 0.415 46.25 0.087 1 45.44 99 ARG A C 1
ATOM 773 O O . ARG A 1 99 ? 1.277 46.156 -0.791 1 45.44 99 ARG A O 1
ATOM 780 N N . SER A 1 100 ? -0.79 46.188 -0.544 1 43.97 100 SER A N 1
ATOM 781 C CA . SER A 1 100 ? -1.02 47.094 -1.655 1 43.97 100 SER A CA 1
ATOM 782 C C . SER A 1 100 ? -0.424 48.469 -1.368 1 43.97 100 SER A C 1
ATOM 784 O O . SER A 1 100 ? -0.645 49.062 -0.297 1 43.97 100 SER A O 1
ATOM 786 N N . PRO A 1 101 ? 0.737 48.781 -1.926 1 42.69 101 PRO A N 1
ATOM 787 C CA . PRO A 1 101 ? 1.301 50.125 -1.744 1 42.69 101 PRO A CA 1
ATOM 788 C C . PRO A 1 101 ? 0.237 51.219 -1.765 1 42.69 101 PRO A C 1
ATOM 790 O O . PRO A 1 101 ? -0.547 51.312 -2.713 1 42.69 101 PRO A O 1
ATOM 793 N N . THR A 1 102 ? -0.506 51.406 -0.671 1 40.88 102 THR A N 1
ATOM 794 C CA . THR A 1 102 ? -1.4 52.562 -0.626 1 40.88 102 THR A CA 1
ATOM 795 C C . THR A 1 102 ? -0.738 53.781 -1.253 1 40.88 102 THR A C 1
ATOM 797 O O . THR A 1 102 ? 0.309 54.25 -0.786 1 40.88 102 THR A O 1
ATOM 800 N N . TYR A 1 103 ? -0.615 53.844 -2.602 1 40.81 103 TYR A N 1
ATOM 801 C CA . TYR A 1 103 ? -0.266 55.062 -3.311 1 40.81 103 TYR A CA 1
ATOM 802 C C . TYR A 1 103 ? -1.012 56.25 -2.73 1 40.81 103 TYR A C 1
ATOM 804 O O . TYR A 1 103 ? -2.244 56.25 -2.666 1 40.81 103 TYR A O 1
ATOM 812 N N . SER A 1 104 ? -0.548 56.688 -1.49 1 38 104 SER A N 1
ATOM 813 C CA . SER A 1 104 ? -1.021 57.938 -0.916 1 38 104 SER A CA 1
ATOM 814 C C . SER A 1 104 ? -1.158 59.031 -1.984 1 38 104 SER A C 1
ATOM 816 O O . SER A 1 104 ? -0.165 59.469 -2.58 1 38 104 SER A O 1
ATOM 818 N N . LEU A 1 105 ? -2.094 58.875 -2.924 1 38.12 105 LEU A N 1
ATOM 819 C CA . LEU A 1 105 ? -2.443 59.938 -3.855 1 38.12 105 LEU A CA 1
ATOM 820 C C . LEU A 1 105 ? -2.654 61.25 -3.117 1 38.12 105 LEU A C 1
ATOM 822 O O . LEU A 1 105 ? -3.619 61.406 -2.365 1 38.12 105 LEU A O 1
ATOM 826 N N . THR A 1 106 ? -1.593 61.688 -2.381 1 35.88 106 THR A N 1
ATOM 827 C CA . THR A 1 106 ? -1.666 63.031 -1.823 1 35.88 106 THR A CA 1
ATOM 828 C C . THR A 1 106 ? -2.119 64.062 -2.883 1 35.88 106 THR A C 1
ATOM 830 O O . THR A 1 106 ? -1.427 64.25 -3.881 1 35.88 106 THR A O 1
ATOM 833 N N . ASP A 1 107 ? -3.385 63.969 -3.209 1 37.66 107 ASP A N 1
ATOM 834 C CA . ASP A 1 107 ? -4.09 64.938 -4.051 1 37.66 107 ASP A CA 1
ATOM 835 C C . ASP A 1 107 ? -3.781 66.375 -3.629 1 37.66 107 ASP A C 1
ATOM 837 O O . ASP A 1 107 ? -4.164 66.812 -2.539 1 37.66 107 ASP A O 1
ATOM 841 N N . ARG A 1 108 ? -2.469 66.75 -3.727 1 34.69 108 ARG A N 1
ATOM 842 C CA . ARG A 1 108 ? -2.115 68.188 -3.471 1 34.69 108 ARG A CA 1
ATOM 843 C C . ARG A 1 108 ? -3.07 69.125 -4.191 1 34.69 108 ARG A C 1
ATOM 845 O O . ARG A 1 108 ? -3.248 69 -5.406 1 34.69 1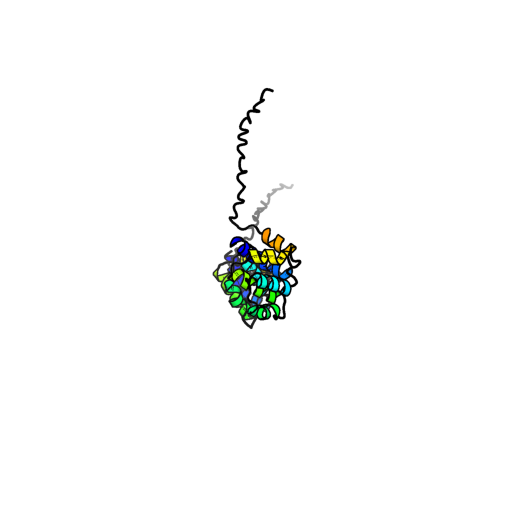08 ARG A O 1
ATOM 852 N N . ASN A 1 109 ? -4.188 69.562 -3.562 1 38.72 109 ASN A N 1
ATOM 853 C CA . ASN A 1 109 ? -5.191 70.562 -3.906 1 38.72 109 ASN A CA 1
ATOM 854 C C . ASN A 1 109 ? -4.551 71.812 -4.484 1 38.72 109 ASN A C 1
ATOM 856 O O . ASN A 1 109 ? -3.777 72.5 -3.805 1 38.72 109 ASN A O 1
ATOM 860 N N . VAL A 1 110 ? -4.109 71.75 -5.738 1 34.88 110 VAL A N 1
ATOM 861 C CA . VAL A 1 110 ? -3.582 72.875 -6.512 1 34.88 110 VAL A CA 1
ATOM 862 C C . VAL A 1 110 ? -4.492 74.062 -6.355 1 34.88 110 VAL A C 1
ATOM 864 O O . VAL A 1 110 ? -5.676 74 -6.703 1 34.88 110 VAL A O 1
ATOM 867 N N . SER A 1 111 ? -4.289 74.875 -5.336 1 37.72 111 SER A N 1
ATOM 868 C CA . SER A 1 111 ? -4.887 76.188 -5.004 1 37.72 111 SER A CA 1
ATOM 869 C C . SER A 1 111 ? -4.93 77.125 -6.219 1 37.72 111 SER A C 1
ATOM 871 O O . SER A 1 111 ? -3.902 77.625 -6.629 1 37.72 111 SER A O 1
ATOM 873 N N . ILE A 1 112 ? -5.539 76.625 -7.285 1 35.62 112 ILE A N 1
ATOM 874 C CA . ILE A 1 112 ? -5.566 77.5 -8.422 1 35.62 112 ILE A CA 1
ATOM 875 C C . ILE A 1 112 ? -6.25 78.812 -8.023 1 35.62 112 ILE A C 1
ATOM 877 O O . ILE A 1 112 ? -7.418 78.812 -7.621 1 35.62 112 ILE A O 1
ATOM 881 N N . PHE A 1 113 ? -5.457 79.688 -7.43 1 39.78 113 PHE A N 1
ATOM 882 C CA . PHE A 1 113 ? -5.801 81.062 -7.074 1 39.78 113 PHE A CA 1
ATOM 883 C C . PHE A 1 113 ? -6.391 81.812 -8.273 1 39.78 113 PHE A C 1
ATOM 885 O O . PHE A 1 113 ? -5.668 82.188 -9.211 1 39.78 113 PHE A O 1
ATOM 892 N N . ILE A 1 114 ? -7.441 81.125 -8.859 1 37.28 114 ILE A N 1
ATOM 893 C CA . ILE A 1 114 ? -7.949 81.875 -10.008 1 37.28 114 ILE A CA 1
ATOM 894 C C . ILE A 1 114 ? -8.391 83.25 -9.562 1 37.28 114 ILE A C 1
ATOM 896 O O . ILE A 1 114 ? -9.164 83.438 -8.609 1 37.28 114 ILE A O 1
ATOM 900 N N . THR A 1 115 ? -7.453 84.25 -9.812 1 35.66 115 THR A N 1
ATOM 901 C CA . THR A 1 115 ? -7.57 85.688 -9.719 1 35.66 115 THR A CA 1
ATOM 902 C C . THR A 1 115 ? -8.812 86.188 -10.461 1 35.66 115 THR A C 1
ATOM 904 O O . THR A 1 115 ? -8.891 86.062 -11.688 1 35.66 115 THR A O 1
ATOM 907 N N . SER A 1 116 ? -9.945 85.562 -10.172 1 30.84 116 SER A N 1
ATOM 908 C CA . SER A 1 116 ? -11.062 86.125 -10.93 1 30.84 116 SER A CA 1
ATOM 909 C C . SER A 1 116 ? -11.148 87.625 -10.75 1 30.84 116 SER A C 1
ATOM 911 O O . SER A 1 116 ? -10.852 88.188 -9.672 1 30.84 116 SER A O 1
ATOM 913 N N . HIS A 1 117 ? -11.719 88.375 -11.82 1 33.34 117 HIS A N 1
ATOM 914 C CA . HIS A 1 117 ? -12.32 89.688 -12.047 1 33.34 117 HIS A CA 1
ATOM 915 C C . HIS A 1 117 ? -13.438 89.938 -11.039 1 33.34 117 HIS A C 1
ATOM 917 O O . HIS A 1 117 ? -14.188 89.062 -10.68 1 33.34 117 HIS A O 1
ATOM 923 N N . MET B 1 1 ? 18.188 -9.344 -7.195 1 70.75 1 MET B N 1
ATOM 924 C CA . MET B 1 1 ? 17.141 -9.945 -6.395 1 70.75 1 MET B CA 1
ATOM 925 C C . MET B 1 1 ? 16.531 -8.93 -5.434 1 70.75 1 MET B C 1
ATOM 927 O O . MET B 1 1 ? 15.32 -8.688 -5.457 1 70.75 1 MET B O 1
ATOM 931 N N . ALA B 1 2 ? 17.25 -8.32 -4.75 1 81.62 2 ALA B N 1
ATOM 932 C CA . ALA B 1 2 ? 16.781 -7.344 -3.773 1 81.62 2 ALA B CA 1
ATOM 933 C C . ALA B 1 2 ? 16.125 -6.152 -4.461 1 81.62 2 ALA B C 1
ATOM 935 O O . ALA B 1 2 ? 15.133 -5.602 -3.961 1 81.62 2 ALA B O 1
ATOM 936 N N . GLU B 1 3 ? 16.562 -5.934 -5.656 1 93.19 3 GLU B N 1
ATOM 937 C CA . GLU B 1 3 ? 16.031 -4.785 -6.391 1 93.19 3 GLU B CA 1
ATOM 938 C C . GLU B 1 3 ? 14.602 -5.039 -6.863 1 93.19 3 GLU B C 1
ATOM 940 O O . GLU B 1 3 ? 13.773 -4.125 -6.859 1 93.19 3 GLU B O 1
ATOM 945 N N . THR B 1 4 ? 14.344 -6.301 -7.211 1 96.69 4 THR B N 1
ATOM 946 C CA . THR B 1 4 ? 13.008 -6.621 -7.691 1 96.69 4 THR B CA 1
ATOM 947 C C . THR B 1 4 ? 11.984 -6.469 -6.57 1 96.69 4 THR B C 1
ATOM 949 O O . THR B 1 4 ? 10.883 -5.965 -6.793 1 96.69 4 THR B O 1
ATOM 952 N N . ASN B 1 5 ? 12.367 -6.828 -5.398 1 97 5 ASN B N 1
ATOM 953 C CA . ASN B 1 5 ? 11.477 -6.688 -4.254 1 97 5 ASN B CA 1
ATOM 954 C C . ASN B 1 5 ? 11.148 -5.223 -3.98 1 97 5 ASN B C 1
ATOM 956 O O . ASN B 1 5 ? 10.008 -4.891 -3.652 1 97 5 ASN B O 1
ATOM 960 N N . LYS B 1 6 ? 12.133 -4.457 -4.102 1 96.56 6 LYS B N 1
ATOM 961 C CA . LYS B 1 6 ? 11.891 -3.031 -3.904 1 96.56 6 LYS B CA 1
ATOM 962 C C . LYS B 1 6 ? 10.953 -2.48 -4.977 1 96.56 6 LYS B C 1
ATOM 964 O O . LYS B 1 6 ? 10.125 -1.618 -4.699 1 96.56 6 LYS B O 1
ATOM 969 N N . ARG B 1 7 ? 11.109 -2.963 -6.188 1 98.31 7 ARG B N 1
ATOM 970 C CA . ARG B 1 7 ? 10.227 -2.535 -7.262 1 98.31 7 ARG B CA 1
ATOM 971 C C . ARG B 1 7 ? 8.789 -2.971 -6.996 1 98.31 7 ARG B C 1
ATOM 973 O O . ARG B 1 7 ? 7.844 -2.244 -7.312 1 98.31 7 ARG B O 1
ATOM 980 N N . ILE B 1 8 ? 8.648 -4.109 -6.398 1 98.62 8 ILE B N 1
ATOM 981 C CA . ILE B 1 8 ? 7.324 -4.613 -6.055 1 98.62 8 ILE B CA 1
ATOM 982 C C . ILE B 1 8 ? 6.668 -3.684 -5.039 1 98.62 8 ILE B C 1
ATOM 984 O O . ILE B 1 8 ? 5.5 -3.312 -5.191 1 98.62 8 ILE B O 1
ATOM 988 N N . GLU B 1 9 ? 7.438 -3.268 -4.09 1 98 9 GLU B N 1
ATOM 989 C CA . GLU B 1 9 ? 6.906 -2.367 -3.07 1 98 9 GLU B CA 1
ATOM 990 C C . GLU B 1 9 ? 6.484 -1.033 -3.678 1 98 9 GLU B C 1
ATOM 992 O O . GLU B 1 9 ? 5.516 -0.416 -3.225 1 98 9 GLU B O 1
ATOM 997 N N . LYS B 1 10 ? 7.18 -0.683 -4.746 1 98.12 10 LYS B N 1
ATOM 998 C CA . LYS B 1 10 ? 6.898 0.585 -5.414 1 98.12 10 LYS B CA 1
ATOM 999 C C . LYS B 1 10 ? 5.676 0.473 -6.316 1 98.12 10 LYS B C 1
ATOM 1001 O O . LYS B 1 10 ? 5.117 1.485 -6.746 1 98.12 10 LYS B O 1
ATOM 1006 N N . CYS B 1 11 ? 5.18 -0.777 -6.469 1 98.62 11 CYS B N 1
ATOM 1007 C CA . CYS B 1 11 ? 4.074 -1.012 -7.387 1 98.62 11 CYS B CA 1
ATOM 1008 C C . CYS B 1 11 ? 2.887 -1.639 -6.668 1 98.62 11 CYS B C 1
ATOM 1010 O O . CYS B 1 11 ? 2.004 -2.219 -7.301 1 98.62 11 CYS B O 1
ATOM 1012 N N . LEU B 1 12 ? 2.871 -1.476 -5.457 1 98.56 12 LEU B N 1
ATOM 1013 C CA . LEU B 1 12 ? 1.916 -2.203 -4.629 1 98.56 12 LEU B CA 1
ATOM 1014 C C . LEU B 1 12 ? 0.489 -1.971 -5.113 1 98.56 12 LEU B C 1
ATOM 1016 O O . LEU B 1 12 ? -0.222 -2.924 -5.441 1 98.56 12 LEU B O 1
ATOM 1020 N N . SER B 1 13 ? 0.071 -0.756 -5.23 1 98.56 13 SER B N 1
ATOM 1021 C CA . SER B 1 13 ? -1.298 -0.438 -5.625 1 98.56 13 SER B CA 1
ATOM 1022 C C . SER B 1 13 ? -1.588 -0.907 -7.047 1 98.56 13 SER B C 1
ATOM 1024 O O . SER B 1 13 ? -2.676 -1.416 -7.328 1 98.56 13 SER B O 1
ATOM 1026 N N . PHE B 1 14 ? -0.595 -0.728 -7.879 1 98.75 14 PHE B N 1
ATOM 1027 C CA . PHE B 1 14 ? -0.785 -1.16 -9.258 1 98.75 14 PHE B CA 1
ATOM 1028 C C . PHE B 1 14 ? -1.013 -2.666 -9.328 1 98.75 14 PHE B C 1
ATOM 1030 O O . PHE B 1 14 ? -1.901 -3.133 -10.047 1 98.75 14 PHE B O 1
ATOM 1037 N N . ILE B 1 15 ? -0.208 -3.439 -8.633 1 98.94 15 ILE B N 1
ATOM 1038 C CA . ILE B 1 15 ? -0.325 -4.895 -8.641 1 98.94 15 ILE B CA 1
ATOM 1039 C C . ILE B 1 15 ? -1.708 -5.301 -8.141 1 98.94 15 ILE B C 1
ATOM 1041 O O . ILE B 1 15 ? -2.398 -6.098 -8.781 1 98.94 15 ILE B O 1
ATOM 1045 N N . LYS B 1 16 ? -2.113 -4.715 -7.09 1 98.81 16 LYS B N 1
ATOM 1046 C CA . LYS B 1 16 ? -3.4 -5.059 -6.492 1 98.81 16 LYS B CA 1
ATOM 1047 C C . LYS B 1 16 ? -4.551 -4.723 -7.434 1 98.81 16 LYS B C 1
ATOM 1049 O O . LYS B 1 16 ? -5.574 -5.414 -7.449 1 98.81 16 LYS B O 1
ATOM 1054 N N . ASP B 1 17 ? -4.336 -3.748 -8.227 1 98.38 17 ASP B N 1
ATOM 1055 C CA . ASP B 1 17 ? -5.418 -3.307 -9.102 1 98.38 17 ASP B CA 1
ATOM 1056 C C . ASP B 1 17 ? -5.395 -4.059 -10.43 1 98.38 17 ASP B C 1
ATOM 1058 O O . ASP B 1 17 ? -6.363 -4.02 -11.188 1 98.38 17 ASP B O 1
ATOM 1062 N N . ASN B 1 18 ? -4.293 -4.789 -10.742 1 98.75 18 ASN B N 1
ATOM 1063 C CA . ASN B 1 18 ? -4.168 -5.25 -12.125 1 98.75 18 ASN B CA 1
ATOM 1064 C C . ASN B 1 18 ? -3.852 -6.742 -12.188 1 98.75 18 ASN B C 1
ATOM 1066 O O . ASN B 1 18 ? -4.043 -7.375 -13.227 1 98.75 18 ASN B O 1
ATOM 1070 N N . LEU B 1 19 ? -3.395 -7.328 -11.062 1 98.88 19 LEU B N 1
ATOM 1071 C CA . LEU B 1 19 ? -3.086 -8.75 -11.062 1 98.88 19 LEU B CA 1
ATOM 1072 C C . LEU B 1 19 ? -4.363 -9.586 -11.047 1 98.88 19 LEU B C 1
ATOM 1074 O O . LEU B 1 19 ? -5.281 -9.312 -10.273 1 98.88 19 LEU B O 1
ATOM 1078 N N . THR B 1 20 ? -4.379 -10.5 -11.984 1 98.44 20 THR B N 1
ATOM 1079 C CA . THR B 1 20 ? -5.531 -11.391 -12.062 1 98.44 20 THR B CA 1
ATOM 1080 C C . THR B 1 20 ? -5.105 -12.844 -11.906 1 98.44 20 THR B C 1
ATOM 1082 O O . THR B 1 20 ? -3.914 -13.156 -11.922 1 98.44 20 THR B O 1
ATOM 1085 N N . HIS B 1 21 ? -6.082 -13.68 -11.516 1 98.12 21 HIS B N 1
ATOM 1086 C CA . HIS B 1 21 ? -5.824 -15.109 -11.383 1 98.12 21 HIS B CA 1
ATOM 1087 C C . HIS B 1 21 ? -4.77 -15.383 -10.312 1 98.12 21 HIS B C 1
ATOM 1089 O O . HIS B 1 21 ? -3.779 -16.062 -10.578 1 98.12 21 HIS B O 1
ATOM 1095 N N . VAL B 1 22 ? -5.043 -14.859 -9.156 1 98.88 22 VAL B N 1
ATOM 1096 C CA . VAL B 1 22 ? -4.113 -14.977 -8.039 1 98.88 22 VAL B CA 1
ATOM 1097 C C . VAL B 1 22 ? -3.818 -16.453 -7.762 1 98.88 22 VAL B C 1
ATOM 1099 O O . VAL B 1 22 ? -2.678 -16.812 -7.469 1 98.88 22 VAL B O 1
ATOM 1102 N N . ASP B 1 23 ? -4.832 -17.328 -7.875 1 98.75 23 ASP B N 1
ATOM 1103 C CA . ASP B 1 23 ? -4.66 -18.75 -7.598 1 98.75 23 ASP B CA 1
ATOM 1104 C C . ASP B 1 23 ? -3.627 -19.375 -8.531 1 98.75 23 ASP B C 1
ATOM 1106 O O . ASP B 1 23 ? -2.785 -20.156 -8.094 1 98.75 23 ASP B O 1
ATOM 1110 N N . SER B 1 24 ? -3.652 -18.984 -9.758 1 98.88 24 SER B N 1
ATOM 1111 C CA . SER B 1 24 ? -2.684 -19.516 -10.711 1 98.88 24 SER B CA 1
ATOM 1112 C C . SER B 1 24 ? -1.271 -19.047 -10.375 1 98.88 24 SER B C 1
ATOM 1114 O O . SER B 1 24 ? -0.308 -19.797 -10.531 1 98.88 24 SER B O 1
ATOM 1116 N N . VAL B 1 25 ? -1.122 -17.797 -9.945 1 98.94 25 VAL B N 1
ATOM 1117 C CA . VAL B 1 25 ? 0.185 -17.266 -9.57 1 98.94 25 VAL B CA 1
ATOM 1118 C C . VAL B 1 25 ? 0.711 -18 -8.344 1 98.94 25 VAL B C 1
ATOM 1120 O O . VAL B 1 25 ? 1.881 -18.391 -8.297 1 98.94 25 VAL B O 1
ATOM 1123 N N . VAL B 1 26 ? -0.192 -18.219 -7.426 1 98.94 26 VAL B N 1
ATOM 1124 C CA . VAL B 1 26 ? 0.186 -18.938 -6.215 1 98.94 26 VAL B CA 1
ATOM 1125 C C . VAL B 1 26 ? 0.647 -20.359 -6.578 1 98.94 26 VAL B C 1
ATOM 1127 O O . VAL B 1 26 ? 1.663 -20.828 -6.066 1 98.94 26 VAL B O 1
ATOM 1130 N N . ASP B 1 27 ? -0.012 -21.031 -7.48 1 98.94 27 ASP B N 1
ATOM 1131 C CA . ASP B 1 27 ? 0.36 -22.375 -7.902 1 98.94 27 ASP B CA 1
ATOM 1132 C C . ASP B 1 27 ? 1.748 -22.391 -8.539 1 98.94 27 ASP B C 1
ATOM 1134 O O . ASP B 1 27 ? 2.545 -23.297 -8.281 1 98.94 27 ASP B O 1
ATOM 1138 N N . LYS B 1 28 ? 2.043 -21.344 -9.281 1 98.94 28 LYS B N 1
ATOM 1139 C CA . LYS B 1 28 ? 3.363 -21.266 -9.906 1 98.94 28 LYS B CA 1
ATOM 1140 C C . LYS B 1 28 ? 4.457 -21.094 -8.852 1 98.94 28 LYS B C 1
ATOM 1142 O O . LYS B 1 28 ? 5.551 -21.641 -8.992 1 98.94 28 LYS B O 1
ATOM 1147 N N . LEU B 1 29 ? 4.133 -20.391 -7.801 1 98.88 29 LEU B N 1
ATOM 1148 C CA . LEU B 1 29 ? 5.121 -20.156 -6.754 1 98.88 29 LEU B CA 1
ATOM 1149 C C . LEU B 1 29 ? 5.297 -21.406 -5.887 1 98.88 29 LEU B C 1
ATOM 1151 O O . LEU B 1 29 ? 6.383 -21.641 -5.355 1 98.88 29 LEU B O 1
ATOM 1155 N N . ILE B 1 30 ? 4.266 -22.172 -5.789 1 98.88 30 ILE B N 1
ATOM 1156 C CA . ILE B 1 30 ? 4.383 -23.453 -5.109 1 98.88 30 ILE B CA 1
ATOM 1157 C C . ILE B 1 30 ? 5.273 -24.391 -5.922 1 98.88 30 ILE B C 1
ATOM 1159 O O . ILE B 1 30 ? 6.184 -25.016 -5.379 1 98.88 30 ILE B O 1
ATOM 1163 N N . GLU B 1 31 ? 5.055 -24.422 -7.207 1 98.81 31 GLU B N 1
ATOM 1164 C CA . GLU B 1 31 ? 5.863 -25.234 -8.102 1 98.81 31 GLU B CA 1
ATOM 1165 C C . GLU B 1 31 ? 7.336 -24.844 -8.039 1 98.81 31 GLU B C 1
ATOM 1167 O O . GLU B 1 31 ? 8.219 -25.688 -8.203 1 98.81 31 GLU B O 1
ATOM 1172 N N . SER B 1 32 ? 7.543 -23.641 -7.742 1 98.62 32 SER B N 1
ATOM 1173 C CA . SER B 1 32 ? 8.906 -23.109 -7.707 1 98.62 32 SER B CA 1
ATOM 1174 C C . SER B 1 32 ? 9.469 -23.141 -6.289 1 98.62 32 SER B C 1
ATOM 1176 O O . SER B 1 32 ? 10.547 -22.594 -6.035 1 98.62 32 SER B O 1
ATOM 1178 N N . ASP B 1 33 ? 8.812 -23.609 -5.285 1 98.56 33 ASP B N 1
ATOM 1179 C CA . ASP B 1 33 ? 9.234 -23.844 -3.904 1 98.56 33 ASP B CA 1
ATOM 1180 C C . ASP B 1 33 ? 9.352 -22.516 -3.141 1 98.56 33 ASP B C 1
ATOM 1182 O O . ASP B 1 33 ? 10.195 -22.391 -2.25 1 98.56 33 ASP B O 1
ATOM 1186 N N . VAL B 1 34 ? 8.602 -21.609 -3.607 1 98.69 34 VAL B N 1
ATOM 1187 C CA . VAL B 1 34 ? 8.586 -20.328 -2.9 1 98.69 34 VAL B CA 1
ATOM 1188 C C . VAL B 1 34 ? 7.52 -20.359 -1.81 1 98.69 34 VAL B C 1
ATOM 1190 O O . VAL B 1 34 ? 7.746 -19.875 -0.698 1 98.69 34 VAL B O 1
ATOM 1193 N N . ILE B 1 35 ? 6.34 -20.922 -2.152 1 98.81 35 ILE B N 1
ATOM 1194 C CA . ILE B 1 35 ? 5.215 -21.047 -1.229 1 98.81 35 ILE B CA 1
ATOM 1195 C C . ILE B 1 35 ? 4.93 -22.516 -0.953 1 98.81 35 ILE B C 1
ATOM 1197 O O . ILE B 1 35 ? 4.785 -23.312 -1.884 1 98.81 35 ILE B O 1
ATOM 1201 N N . PRO B 1 36 ? 4.957 -22.891 0.252 1 98.62 36 PRO B N 1
ATOM 1202 C CA . PRO B 1 36 ? 4.531 -24.266 0.546 1 98.62 36 PRO B CA 1
ATOM 1203 C C . PRO B 1 36 ? 3.057 -24.5 0.224 1 98.62 36 PRO B C 1
ATOM 1205 O O . PRO B 1 36 ? 2.223 -23.609 0.43 1 98.62 36 PRO B O 1
ATOM 1208 N N . MET B 1 37 ? 2.758 -25.688 -0.273 1 98.12 37 MET B N 1
ATOM 1209 C CA . MET B 1 37 ? 1.387 -26.062 -0.619 1 98.12 37 MET B CA 1
ATOM 1210 C C . MET B 1 37 ? 0.447 -25.812 0.558 1 98.12 37 MET B C 1
ATOM 1212 O O . MET B 1 37 ? -0.709 -25.438 0.367 1 98.12 37 MET B O 1
ATOM 1216 N N . THR B 1 38 ? 0.938 -25.922 1.771 1 98.12 38 THR B N 1
ATOM 1217 C CA . THR B 1 38 ? 0.127 -25.812 2.979 1 98.12 38 THR B CA 1
ATOM 1218 C C . THR B 1 38 ? -0.33 -24.359 3.195 1 98.12 38 THR B C 1
ATOM 1220 O O . THR B 1 38 ? -1.262 -24.109 3.961 1 98.12 38 THR B O 1
ATOM 1223 N N . GLU B 1 39 ? 0.34 -23.359 2.553 1 98.12 39 GLU B N 1
ATOM 1224 C CA . GLU B 1 39 ? 0.007 -21.953 2.754 1 98.12 39 GLU B CA 1
ATOM 1225 C C . GLU B 1 39 ? -0.928 -21.453 1.659 1 98.12 39 GLU B C 1
ATOM 1227 O O . GLU B 1 39 ? -1.479 -20.344 1.767 1 98.12 39 GLU B O 1
ATOM 1232 N N . ARG B 1 40 ? -1.255 -22.297 0.714 1 98.75 40 ARG B N 1
ATOM 1233 C CA . ARG B 1 40 ? -2.074 -21.906 -0.428 1 98.75 40 ARG B CA 1
ATOM 1234 C C . ARG B 1 40 ? -3.441 -21.406 0.025 1 98.75 40 ARG B C 1
ATOM 1236 O O . ARG B 1 40 ? -3.885 -20.344 -0.386 1 98.75 40 ARG B O 1
ATOM 1243 N N . ASP B 1 41 ? -4.113 -22.156 0.819 1 98.62 41 ASP B N 1
ATOM 1244 C CA . ASP B 1 41 ? -5.492 -21.859 1.196 1 98.62 41 ASP B CA 1
ATOM 1245 C C . ASP B 1 41 ? -5.57 -20.562 2.004 1 98.62 41 ASP B C 1
ATOM 1247 O O . ASP B 1 41 ? -6.551 -19.812 1.898 1 98.62 41 ASP B O 1
ATOM 1251 N N . SER B 1 42 ? -4.633 -20.359 2.809 1 98.44 42 SER B N 1
ATOM 1252 C CA . SER B 1 42 ? -4.629 -19.141 3.607 1 98.44 42 SER B CA 1
ATOM 1253 C C . SER B 1 42 ? -4.602 -17.891 2.721 1 98.44 42 SER B C 1
ATOM 1255 O O . SER B 1 42 ? -5.074 -16.828 3.123 1 98.44 42 SER B O 1
ATOM 1257 N N . ILE B 1 43 ? -4.055 -17.969 1.533 1 98.69 43 ILE B N 1
ATOM 1258 C CA . ILE B 1 43 ? -3.947 -16.844 0.612 1 98.69 43 ILE B CA 1
ATOM 1259 C C . ILE B 1 43 ? -5.211 -16.75 -0.237 1 98.69 43 ILE B C 1
ATOM 1261 O O . ILE B 1 43 ? -5.887 -15.719 -0.245 1 98.69 43 ILE B O 1
ATOM 1265 N N . VAL B 1 44 ? -5.633 -17.906 -0.858 1 98.69 44 VAL B N 1
ATOM 1266 C CA . VAL B 1 44 ? -6.609 -17.844 -1.939 1 98.69 44 VAL B CA 1
ATOM 1267 C C . VAL B 1 44 ? -8.023 -17.875 -1.362 1 98.69 44 VAL B C 1
ATOM 1269 O O . VAL B 1 44 ? -8.992 -17.578 -2.061 1 98.69 44 VAL B O 1
ATOM 1272 N N . SER B 1 45 ? -8.117 -18.188 -0.042 1 98.5 45 SER B N 1
ATOM 1273 C CA . SER B 1 45 ? -9.445 -18.297 0.547 1 98.5 45 SER B CA 1
ATOM 1274 C C . SER B 1 45 ? -9.984 -16.922 0.95 1 98.5 45 SER B C 1
ATOM 1276 O O . SER B 1 45 ? -11.18 -16.797 1.245 1 98.5 45 SER B O 1
ATOM 1278 N N . LYS B 1 46 ? -9.133 -15.938 1.06 1 97.62 46 LYS B N 1
ATOM 1279 C CA . LYS B 1 46 ? -9.617 -14.602 1.379 1 97.62 46 LYS B CA 1
ATOM 1280 C C . LYS B 1 46 ? -10.656 -14.133 0.364 1 97.62 46 LYS B C 1
ATOM 1282 O O . LYS B 1 46 ? -10.516 -14.383 -0.835 1 97.62 46 LYS B O 1
ATOM 1287 N N . PRO B 1 47 ? -11.688 -13.547 0.907 1 97.38 47 PRO B N 1
ATOM 1288 C CA . PRO B 1 47 ? -12.82 -13.227 0.033 1 97.38 47 PRO B CA 1
ATOM 1289 C C . PRO B 1 47 ? -12.484 -12.156 -0.999 1 97.38 47 PRO B C 1
ATOM 1291 O O . PRO B 1 47 ? -12.977 -12.203 -2.129 1 97.38 47 PRO B O 1
ATOM 1294 N N . LEU B 1 48 ? -11.664 -11.148 -0.606 1 96.75 48 LEU B N 1
ATOM 1295 C CA . LEU B 1 48 ? -11.32 -10.062 -1.516 1 96.75 48 LEU B CA 1
ATOM 1296 C C . LEU B 1 48 ? -10 -10.352 -2.229 1 96.75 48 LEU B C 1
ATOM 1298 O O . LEU B 1 48 ? -9.016 -10.727 -1.592 1 96.75 48 LEU B O 1
ATOM 1302 N N . GLU B 1 49 ? -9.984 -10.195 -3.498 1 98 49 GLU B N 1
ATOM 1303 C CA . GLU B 1 49 ? -8.797 -10.453 -4.301 1 98 49 GLU B CA 1
ATOM 1304 C C . GLU B 1 49 ? -7.633 -9.555 -3.869 1 98 49 GLU B C 1
ATOM 1306 O O . GLU B 1 49 ? -6.488 -10.008 -3.809 1 98 49 GLU B O 1
ATOM 1311 N N . ARG B 1 50 ? -7.965 -8.281 -3.629 1 98.19 50 ARG B N 1
ATOM 1312 C CA . ARG B 1 50 ? -6.926 -7.352 -3.188 1 98.19 50 ARG B CA 1
ATOM 1313 C C . ARG B 1 50 ? -6.223 -7.875 -1.938 1 98.19 50 ARG B C 1
ATOM 1315 O O . ARG B 1 50 ? -5.016 -7.691 -1.777 1 98.19 50 ARG B O 1
ATOM 1322 N N . GLU B 1 51 ? -6.988 -8.555 -1.089 1 97.56 51 GLU B N 1
ATOM 1323 C CA . GLU B 1 51 ? -6.426 -9.125 0.131 1 97.56 51 GLU B CA 1
ATOM 1324 C C . GLU B 1 51 ? -5.605 -10.375 -0.173 1 97.56 51 GLU B C 1
ATOM 1326 O O . GLU B 1 51 ? -4.602 -10.648 0.489 1 97.56 51 GLU B O 1
ATOM 1331 N N . GLN B 1 52 ? -6.125 -11.141 -1.137 1 98.81 52 GLN B N 1
ATOM 1332 C CA . GLN B 1 52 ? -5.344 -12.297 -1.575 1 98.81 52 GLN B CA 1
ATOM 1333 C C . GLN B 1 52 ? -3.971 -11.867 -2.09 1 98.81 52 GLN B C 1
ATOM 1335 O O . GLN B 1 52 ? -2.955 -12.469 -1.731 1 98.81 52 GLN B O 1
ATOM 1340 N N . ILE B 1 53 ? -4.008 -10.805 -2.885 1 98.88 53 ILE B N 1
ATOM 1341 C CA . ILE B 1 53 ? -2.783 -10.289 -3.49 1 98.88 53 ILE B CA 1
ATOM 1342 C C . ILE B 1 53 ? -1.845 -9.773 -2.402 1 98.88 53 ILE B C 1
ATOM 1344 O O . ILE B 1 53 ? -0.637 -10.016 -2.449 1 98.88 53 ILE B O 1
ATOM 1348 N N . GLN B 1 54 ? -2.395 -9.133 -1.443 1 98.5 54 GLN B N 1
ATOM 1349 C CA . GLN B 1 54 ? -1.561 -8.664 -0.341 1 98.5 54 GLN B CA 1
ATOM 1350 C C . GLN B 1 54 ? -0.856 -9.828 0.35 1 98.5 54 GLN B C 1
ATOM 1352 O O . GLN B 1 54 ? 0.345 -9.766 0.617 1 98.5 54 GLN B O 1
ATOM 1357 N N . SER B 1 55 ? -1.573 -10.875 0.684 1 98.25 55 SER B N 1
ATOM 1358 C CA . SER B 1 55 ? -0.982 -12.039 1.335 1 98.25 55 SER B CA 1
ATOM 1359 C C . SER B 1 55 ? 0.097 -12.672 0.463 1 98.25 55 SER B C 1
ATOM 1361 O O . SER B 1 55 ? 1.146 -13.078 0.964 1 98.25 55 SER B O 1
ATOM 1363 N N . LEU B 1 56 ? -0.225 -12.734 -0.769 1 98.81 56 LEU B N 1
ATOM 1364 C CA . LEU B 1 56 ? 0.74 -13.258 -1.731 1 98.81 56 LEU B CA 1
ATOM 1365 C C . LEU B 1 56 ? 2.021 -12.43 -1.716 1 98.81 56 LEU B C 1
ATOM 1367 O O . LEU B 1 56 ? 3.119 -12.984 -1.592 1 98.81 56 LEU B O 1
ATOM 1371 N N . LEU B 1 57 ? 1.896 -11.125 -1.799 1 98.69 57 LEU B N 1
ATOM 1372 C CA . LEU B 1 57 ? 3.055 -10.234 -1.838 1 98.69 57 LEU B CA 1
ATOM 1373 C C . LEU B 1 57 ? 3.824 -10.289 -0.521 1 98.69 57 LEU B C 1
ATOM 1375 O O . LEU B 1 57 ? 5.051 -10.164 -0.509 1 98.69 57 LEU B O 1
ATOM 1379 N N . ASP B 1 58 ? 3.105 -10.523 0.548 1 97.88 58 ASP B N 1
ATOM 1380 C CA . ASP B 1 58 ? 3.781 -10.656 1.836 1 97.88 58 ASP B CA 1
ATOM 1381 C C . ASP B 1 58 ? 4.762 -11.828 1.824 1 97.88 58 ASP B C 1
ATOM 1383 O O . ASP B 1 58 ? 5.898 -11.695 2.279 1 97.88 58 ASP B O 1
ATOM 1387 N N . VAL B 1 59 ? 4.367 -12.914 1.327 1 97.94 59 VAL B N 1
ATOM 1388 C CA . VAL B 1 59 ? 5.211 -14.102 1.304 1 97.94 59 VAL B CA 1
ATOM 1389 C C . VAL B 1 59 ? 6.379 -13.891 0.345 1 97.94 59 VAL B C 1
ATOM 1391 O O . VAL B 1 59 ? 7.531 -14.164 0.689 1 97.94 59 VAL B O 1
ATOM 1394 N N . VAL B 1 60 ? 6.102 -13.344 -0.805 1 98.38 60 VAL B N 1
ATOM 1395 C CA . VAL B 1 60 ? 7.113 -13.141 -1.838 1 98.38 60 VAL B CA 1
ATOM 1396 C C . VAL B 1 60 ? 8.203 -12.211 -1.318 1 98.38 60 VAL B C 1
ATOM 1398 O O . VAL B 1 60 ? 9.398 -12.492 -1.469 1 98.38 60 VAL B O 1
ATOM 1401 N N . THR B 1 61 ? 7.754 -11.109 -0.703 1 97.19 61 THR B N 1
ATOM 1402 C CA . THR B 1 61 ? 8.703 -10.109 -0.23 1 97.19 61 THR B CA 1
ATOM 1403 C C . THR B 1 61 ? 9.461 -10.617 0.992 1 97.19 61 THR B C 1
ATOM 1405 O O . THR B 1 61 ? 10.664 -10.391 1.117 1 97.19 61 THR B O 1
ATOM 1408 N N . ARG B 1 62 ? 8.727 -11.328 1.83 1 96.44 62 ARG B N 1
ATOM 1409 C CA . ARG B 1 62 ? 9.375 -11.883 3.014 1 96.44 62 ARG B CA 1
ATOM 1410 C C . ARG B 1 62 ? 10.492 -12.836 2.623 1 96.44 62 ARG B C 1
ATOM 1412 O O . ARG B 1 62 ? 11.57 -12.828 3.23 1 96.44 62 ARG B O 1
ATOM 1419 N N . LYS B 1 63 ? 10.328 -13.586 1.643 1 97.5 63 LYS B N 1
ATOM 1420 C CA . LYS B 1 63 ? 11.289 -14.602 1.226 1 97.5 63 LYS B CA 1
ATOM 1421 C C . LYS B 1 63 ? 12.273 -14.047 0.199 1 97.5 63 LYS B C 1
ATOM 1423 O O . LYS B 1 63 ? 13.18 -14.75 -0.24 1 97.5 63 LYS B O 1
ATOM 1428 N N . GLN B 1 64 ? 12.102 -12.828 -0.178 1 98 64 GLN B N 1
ATOM 1429 C CA . GLN B 1 64 ? 12.969 -12.156 -1.137 1 98 64 GLN B CA 1
ATOM 1430 C C . GLN B 1 64 ? 12.984 -12.891 -2.475 1 98 64 GLN B C 1
ATOM 1432 O O . GLN B 1 64 ? 14.055 -13.148 -3.037 1 98 64 GLN B O 1
ATOM 1437 N N . LYS B 1 65 ? 11.75 -13.234 -2.922 1 98.44 65 LYS B N 1
ATOM 1438 C CA . LYS B 1 65 ? 11.609 -14.031 -4.133 1 98.44 65 LYS B CA 1
ATOM 1439 C C . LYS B 1 65 ? 10.953 -13.227 -5.254 1 98.44 65 LYS B C 1
ATOM 1441 O O . LYS B 1 65 ? 10.172 -13.766 -6.039 1 98.44 65 LYS B O 1
ATOM 1446 N N . GLY B 1 66 ? 11.258 -12.016 -5.344 1 98.69 66 GLY B N 1
ATOM 1447 C CA . GLY B 1 66 ? 10.68 -11.141 -6.355 1 98.69 66 GLY B CA 1
ATOM 1448 C C . GLY B 1 66 ? 10.922 -11.633 -7.77 1 98.69 66 GLY B C 1
ATOM 1449 O O . GLY B 1 66 ? 10.047 -11.516 -8.633 1 98.69 66 GLY B O 1
ATOM 1450 N N . ASP B 1 67 ? 12.086 -12.234 -7.977 1 98.44 67 ASP B N 1
ATOM 1451 C CA . ASP B 1 67 ? 12.422 -12.688 -9.32 1 98.44 67 ASP B CA 1
ATOM 1452 C C . ASP B 1 67 ? 11.555 -13.875 -9.734 1 98.44 67 ASP B C 1
ATOM 1454 O O . ASP B 1 67 ? 11.117 -13.961 -10.883 1 98.44 67 ASP B O 1
ATOM 1458 N N . VAL B 1 68 ? 11.414 -14.727 -8.859 1 98.69 68 VAL B N 1
ATOM 1459 C CA . VAL B 1 68 ? 10.57 -15.883 -9.164 1 98.69 68 VAL B CA 1
ATOM 1460 C C . VAL B 1 68 ? 9.125 -15.422 -9.367 1 98.69 68 VAL B C 1
ATOM 1462 O O . VAL B 1 68 ? 8.422 -15.938 -10.242 1 98.69 68 VAL B O 1
ATOM 1465 N N . PHE B 1 69 ? 8.688 -14.414 -8.562 1 98.94 69 PHE B N 1
ATOM 1466 C CA . PHE B 1 69 ? 7.363 -13.82 -8.695 1 98.94 69 PHE B CA 1
ATOM 1467 C C . PHE B 1 69 ? 7.168 -13.227 -10.078 1 98.94 69 PHE B C 1
ATOM 1469 O O . PHE B 1 69 ? 6.137 -13.438 -10.719 1 98.94 69 PHE B O 1
ATOM 1476 N N . LEU B 1 70 ? 8.195 -12.602 -10.578 1 98.88 70 LEU B N 1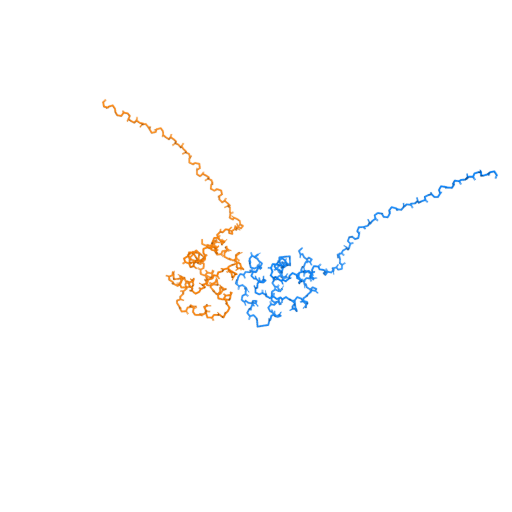
ATOM 1477 C CA . LEU B 1 70 ? 8.102 -12.016 -11.914 1 98.88 70 LEU B CA 1
ATOM 1478 C C . LEU B 1 70 ? 7.914 -13.102 -12.969 1 98.88 70 LEU B C 1
ATOM 1480 O O . LEU B 1 70 ? 7.086 -12.969 -13.867 1 98.88 70 LEU B O 1
ATOM 1484 N N . ALA B 1 71 ? 8.688 -14.094 -12.844 1 98.69 71 ALA B N 1
ATOM 1485 C CA . ALA B 1 71 ? 8.562 -15.203 -13.789 1 98.69 71 ALA B CA 1
ATOM 1486 C C . ALA B 1 71 ? 7.164 -15.812 -13.742 1 98.69 71 ALA B C 1
ATOM 1488 O O . ALA B 1 71 ? 6.586 -16.141 -14.773 1 98.69 71 ALA B O 1
ATOM 1489 N N . ALA B 1 72 ? 6.594 -15.938 -12.547 1 98.88 72 ALA B N 1
ATOM 1490 C CA . ALA B 1 72 ? 5.25 -16.484 -12.383 1 98.88 72 ALA B CA 1
ATOM 1491 C C . ALA B 1 72 ? 4.207 -15.602 -13.062 1 98.88 72 ALA B C 1
ATOM 1493 O O . ALA B 1 72 ? 3.24 -16.109 -13.641 1 98.88 72 ALA B O 1
ATOM 1494 N N . LEU B 1 73 ? 4.398 -14.352 -12.977 1 98.88 73 LEU B N 1
ATOM 1495 C CA . LEU B 1 73 ? 3.475 -13.422 -13.625 1 98.88 73 LEU B CA 1
ATOM 1496 C C . LEU B 1 73 ? 3.457 -13.633 -15.133 1 98.88 73 LEU B C 1
ATOM 1498 O O . LEU B 1 73 ? 2.391 -13.633 -15.75 1 98.88 73 LEU B O 1
ATOM 1502 N N . VAL B 1 74 ? 4.559 -13.82 -15.664 1 98.62 74 VAL B N 1
ATOM 1503 C CA . VAL B 1 74 ? 4.688 -14 -17.109 1 98.62 74 VAL B CA 1
ATOM 1504 C C . VAL B 1 74 ? 3.994 -15.297 -17.531 1 98.62 74 VAL B C 1
ATOM 1506 O O . VAL B 1 74 ? 3.314 -15.336 -18.562 1 98.62 74 VAL B O 1
ATOM 1509 N N . GLU B 1 75 ? 4.098 -16.219 -16.734 1 98.38 75 GLU B N 1
ATOM 1510 C CA . GLU B 1 75 ? 3.561 -17.531 -17.062 1 98.38 75 GLU B CA 1
ATOM 1511 C C . GLU B 1 75 ? 2.057 -17.594 -16.812 1 98.38 75 GLU B C 1
ATOM 1513 O O . GLU B 1 75 ? 1.396 -18.562 -17.203 1 98.38 75 GLU B O 1
ATOM 1518 N N . THR B 1 76 ? 1.36 -16.609 -16.078 1 98.38 76 THR B N 1
ATOM 1519 C CA . THR B 1 76 ? -0.038 -16.672 -15.68 1 98.38 76 THR B CA 1
ATOM 1520 C C . THR B 1 76 ? -0.836 -15.523 -16.297 1 98.38 76 THR B C 1
ATOM 1522 O O . THR B 1 76 ? -1.724 -14.969 -15.641 1 98.38 76 THR B O 1
ATOM 1525 N N . LYS B 1 77 ? -0.565 -15.023 -17.406 1 97.31 77 LYS B N 1
ATOM 1526 C CA . LYS B 1 77 ? -1.278 -14 -18.156 1 97.31 77 LYS B CA 1
ATOM 1527 C C . LYS B 1 77 ? -1.159 -12.641 -17.484 1 97.31 77 LYS B C 1
ATOM 1529 O O . LYS B 1 77 ? -2.066 -11.812 -17.594 1 97.31 77 LYS B O 1
ATOM 1534 N N . ASN B 1 78 ? -0.139 -12.461 -16.688 1 98.81 78 ASN B N 1
ATOM 1535 C CA . ASN B 1 78 ? 0.079 -11.18 -16.031 1 98.81 78 ASN B CA 1
ATOM 1536 C C . ASN B 1 78 ? 1.387 -10.531 -16.469 1 98.81 78 ASN B C 1
ATOM 1538 O O . ASN B 1 78 ? 2.062 -9.875 -15.672 1 98.81 78 ASN B O 1
ATOM 1542 N N . GLU B 1 79 ? 1.678 -10.773 -17.688 1 98.69 79 GLU B N 1
ATOM 1543 C CA . GLU B 1 79 ? 2.916 -10.211 -18.219 1 98.69 79 GLU B CA 1
ATOM 1544 C C . GLU B 1 79 ? 2.926 -8.688 -18.109 1 98.69 79 GLU B C 1
ATOM 1546 O O . GLU B 1 79 ? 3.977 -8.086 -17.891 1 98.69 79 GLU B O 1
ATOM 1551 N N . HIS B 1 80 ? 1.834 -8.078 -18.281 1 98.75 80 HIS B N 1
ATOM 1552 C CA . HIS B 1 80 ? 1.769 -6.625 -18.234 1 98.75 80 HIS B CA 1
ATOM 1553 C C . HIS B 1 80 ? 2.117 -6.113 -16.828 1 98.75 80 HIS B C 1
ATOM 1555 O O . HIS B 1 80 ? 2.736 -5.059 -16.688 1 98.75 80 HIS B O 1
ATOM 1561 N N . VAL B 1 81 ? 1.788 -6.848 -15.789 1 98.88 81 VAL B N 1
ATOM 1562 C CA . VAL B 1 81 ? 2.16 -6.48 -14.422 1 98.88 81 VAL B CA 1
ATOM 1563 C C . VAL B 1 81 ? 3.67 -6.629 -14.242 1 98.88 81 VAL B C 1
ATOM 1565 O O . VAL B 1 81 ? 4.316 -5.762 -13.656 1 98.88 81 VAL B O 1
ATOM 1568 N N . ALA B 1 82 ? 4.262 -7.719 -14.797 1 98.81 82 ALA B N 1
ATOM 1569 C CA . ALA B 1 82 ? 5.703 -7.934 -14.719 1 98.81 82 ALA B CA 1
A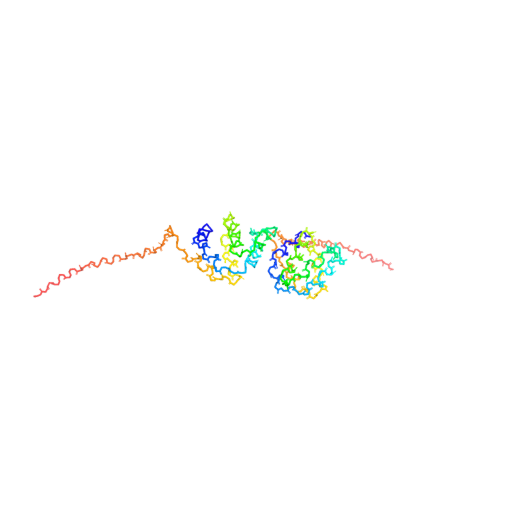TOM 1570 C C . ALA B 1 82 ? 6.465 -6.781 -15.375 1 98.81 82 ALA B C 1
ATOM 1572 O O . ALA B 1 82 ? 7.453 -6.293 -14.82 1 98.81 82 ALA B O 1
ATOM 1573 N N . VAL B 1 83 ? 5.984 -6.383 -16.484 1 98.56 83 VAL B N 1
ATOM 1574 C CA . VAL B 1 83 ? 6.629 -5.312 -17.234 1 98.56 83 VAL B CA 1
ATOM 1575 C C . VAL B 1 83 ? 6.598 -4.02 -16.422 1 98.56 83 VAL B C 1
ATOM 1577 O O . VAL B 1 83 ? 7.59 -3.293 -16.359 1 98.56 83 VAL B O 1
ATOM 1580 N N . GLN B 1 84 ? 5.48 -3.775 -15.82 1 98.62 84 GLN B N 1
ATOM 1581 C CA . GLN B 1 84 ? 5.363 -2.58 -14.992 1 98.62 84 GLN B CA 1
ATOM 1582 C C . GLN B 1 84 ? 6.379 -2.598 -13.852 1 98.62 84 GLN B C 1
ATOM 1584 O O . GLN B 1 84 ? 7.055 -1.598 -13.602 1 98.62 84 GLN B O 1
ATOM 1589 N N . ILE B 1 85 ? 6.492 -3.676 -13.164 1 98.62 85 ILE B N 1
ATOM 1590 C CA . ILE B 1 85 ? 7.406 -3.789 -12.039 1 98.62 85 ILE B CA 1
ATOM 1591 C C . ILE B 1 85 ? 8.844 -3.559 -12.508 1 98.62 85 ILE B C 1
ATOM 1593 O O . ILE B 1 85 ? 9.594 -2.812 -11.883 1 98.62 85 ILE B O 1
ATOM 1597 N N . LYS B 1 86 ? 9.109 -4.086 -13.633 1 97.12 86 LYS B N 1
ATOM 1598 C CA . LYS B 1 86 ? 10.469 -3.975 -14.164 1 97.12 86 LYS B CA 1
ATOM 1599 C C . LYS B 1 86 ? 10.773 -2.541 -14.594 1 97.12 86 LYS B C 1
ATOM 1601 O O . LYS B 1 86 ? 11.93 -2.121 -14.594 1 97.12 86 LYS B O 1
ATOM 1606 N N . SER B 1 87 ? 9.82 -1.876 -14.922 1 97.12 87 SER B N 1
ATOM 1607 C CA . SER B 1 87 ? 10.008 -0.53 -15.453 1 97.12 87 SER B CA 1
ATOM 1608 C C . SER B 1 87 ? 10.273 0.474 -14.336 1 97.12 87 SER B C 1
ATOM 1610 O O . SER B 1 87 ? 10.688 1.606 -14.602 1 97.12 87 SER B O 1
ATOM 1612 N N . VAL B 1 88 ? 9.977 0.096 -13.109 1 96.62 88 VAL B N 1
ATOM 1613 C CA . VAL B 1 88 ? 10.188 0.995 -11.984 1 96.62 88 VAL B CA 1
ATOM 1614 C C . VAL B 1 88 ? 11.672 1.3 -11.836 1 96.62 88 VAL B C 1
ATOM 1616 O O . VAL B 1 88 ? 12.5 0.385 -11.781 1 96.62 88 VAL B O 1
ATOM 1619 N N . LYS B 1 89 ? 12.039 2.627 -11.805 1 92.62 89 LYS B N 1
ATOM 1620 C CA . LYS B 1 89 ? 13.414 3.062 -11.578 1 92.62 89 LYS B CA 1
ATOM 1621 C C . LYS B 1 89 ? 13.672 3.328 -10.102 1 92.62 89 LYS B C 1
ATOM 1623 O O . LYS B 1 89 ? 12.906 4.051 -9.453 1 92.62 89 LYS B O 1
ATOM 1628 N N . LEU B 1 90 ? 14.617 2.697 -9.562 1 92.56 90 LEU B N 1
ATOM 1629 C CA . LEU B 1 90 ? 14.977 2.908 -8.164 1 92.56 90 LEU B CA 1
ATOM 1630 C C . LEU B 1 90 ? 16.078 3.953 -8.039 1 92.56 90 LEU B C 1
ATOM 1632 O O . LEU B 1 90 ? 16.938 4.059 -8.914 1 92.56 90 LEU B O 1
ATOM 1636 N N . SER B 1 91 ? 15.852 4.727 -7.02 1 74.69 91 SER B N 1
ATOM 1637 C CA . SER B 1 91 ? 16.891 5.715 -6.762 1 74.69 91 SER B CA 1
ATOM 1638 C C . SER B 1 91 ? 18.25 5.055 -6.574 1 74.69 91 SER B C 1
ATOM 1640 O O . SER B 1 91 ? 18.375 4.09 -5.812 1 74.69 91 SER B O 1
ATOM 1642 N N . GLY B 1 92 ? 19.141 5.441 -7.277 1 70.44 92 GLY B N 1
ATOM 1643 C CA . GLY B 1 92 ? 20.516 4.941 -7.23 1 70.44 92 GLY B CA 1
ATOM 1644 C C . GLY B 1 92 ? 20.844 3.992 -8.367 1 70.44 92 GLY B C 1
ATOM 1645 O O . GLY B 1 92 ? 21.969 3.525 -8.484 1 70.44 92 GLY B O 1
ATOM 1646 N N . GLU B 1 93 ? 19.75 3.41 -8.727 1 64.19 93 GLU B N 1
ATOM 1647 C CA . GLU B 1 93 ? 20.047 2.586 -9.891 1 64.19 93 GLU B CA 1
ATOM 1648 C C . GLU B 1 93 ? 20.781 3.391 -10.961 1 64.19 93 GLU B C 1
ATOM 1650 O O . GLU B 1 93 ? 20.328 4.453 -11.375 1 64.19 93 GLU B O 1
ATOM 1655 N N . MET B 1 94 ? 22.062 3.574 -10.609 1 49.5 94 MET B N 1
ATOM 1656 C CA . MET B 1 94 ? 22.953 4.152 -11.609 1 49.5 94 MET B CA 1
ATOM 1657 C C . MET B 1 94 ? 22.672 3.588 -12.992 1 49.5 94 MET B C 1
ATOM 1659 O O . MET B 1 94 ? 22.469 2.383 -13.148 1 49.5 94 MET B O 1
ATOM 1663 N N . GLU B 1 95 ? 21.891 4.305 -13.57 1 49.66 95 GLU B N 1
ATOM 1664 C CA . GLU B 1 95 ? 21.953 3.857 -14.953 1 49.66 95 GLU B CA 1
ATOM 1665 C C . GLU B 1 95 ? 23.344 3.35 -15.312 1 49.66 95 GLU B C 1
ATOM 1667 O O . GLU B 1 95 ? 24.328 4.094 -15.227 1 49.66 95 GLU B O 1
ATOM 1672 N N . THR B 1 96 ? 23.672 2.301 -14.719 1 42.84 96 THR B N 1
ATOM 1673 C CA . THR B 1 96 ? 24.906 1.816 -15.344 1 42.84 96 THR B CA 1
ATOM 1674 C C . THR B 1 96 ? 24.953 2.193 -16.812 1 42.84 96 THR B C 1
ATOM 1676 O O . THR B 1 96 ? 24.125 1.73 -17.609 1 42.84 96 THR B O 1
ATOM 1679 N N . LEU B 1 97 ? 24.938 3.379 -17.125 1 42.03 97 LEU B N 1
ATOM 1680 C CA . LEU B 1 97 ? 25.453 3.6 -18.469 1 42.03 97 LEU B CA 1
ATOM 1681 C C . LEU B 1 97 ? 26.5 2.543 -18.828 1 42.03 97 LEU B C 1
ATOM 1683 O O . LEU B 1 97 ? 27.516 2.406 -18.156 1 42.03 97 LEU B O 1
ATOM 1687 N N . GLY B 1 98 ? 26.031 1.407 -19.125 1 34.81 98 GLY B N 1
ATOM 1688 C CA . GLY B 1 98 ? 27.016 0.53 -19.766 1 34.81 98 GLY B CA 1
ATOM 1689 C C . GLY B 1 98 ? 28.188 1.278 -20.359 1 34.81 98 GLY B C 1
ATOM 1690 O O . GLY B 1 98 ? 28 2.125 -21.25 1 34.81 98 GLY B O 1
ATOM 1691 N N . ARG B 1 99 ? 29.078 1.775 -19.531 1 40.38 99 ARG B N 1
ATOM 1692 C CA . ARG B 1 99 ? 30.312 2.014 -20.25 1 40.38 99 ARG B CA 1
ATOM 1693 C C . ARG B 1 99 ? 30.438 1.088 -21.453 1 40.38 99 ARG B C 1
ATOM 1695 O O . ARG B 1 99 ? 30.359 -0.134 -21.312 1 40.38 99 ARG B O 1
ATOM 1702 N N . SER B 1 100 ? 29.719 1.495 -22.562 1 39.97 100 SER B N 1
ATOM 1703 C CA . SER B 1 100 ? 29.891 0.796 -23.828 1 39.97 100 SER B CA 1
ATOM 1704 C C . SER B 1 100 ? 31.219 0.027 -23.859 1 39.97 100 SER B C 1
ATOM 1706 O O . SE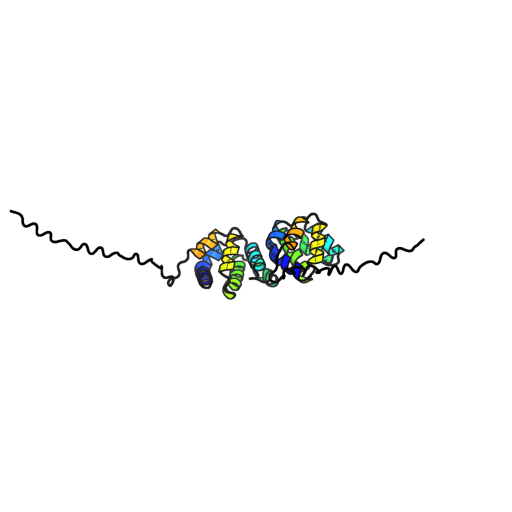R B 1 100 ? 32.281 0.583 -23.547 1 39.97 100 SER B O 1
ATOM 1708 N N . PRO B 1 101 ? 31.125 -1.168 -23.422 1 39.44 101 PRO B N 1
ATOM 1709 C CA . PRO B 1 101 ? 32.406 -1.826 -23.656 1 39.44 101 PRO B CA 1
ATOM 1710 C C . PRO B 1 101 ? 33.188 -1.235 -24.828 1 39.44 101 PRO B C 1
ATOM 1712 O O . PRO B 1 101 ? 32.656 -1.155 -25.938 1 39.44 101 PRO B O 1
ATOM 1715 N N . THR B 1 102 ? 33.781 -0.038 -24.562 1 38.06 102 THR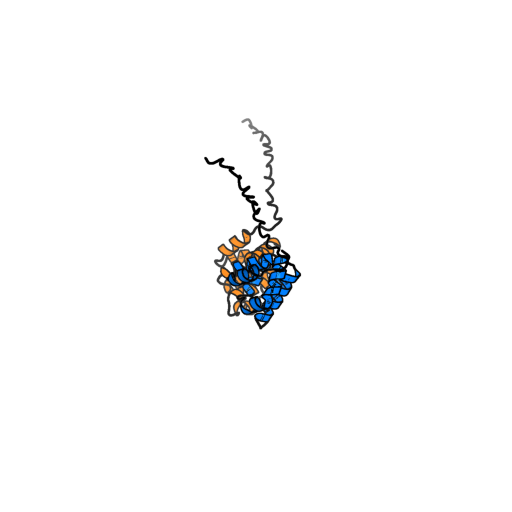 B N 1
ATOM 1716 C CA . THR B 1 102 ? 34.688 0.355 -25.641 1 38.06 102 THR B CA 1
ATOM 1717 C C . THR B 1 102 ? 35.344 -0.868 -26.25 1 38.06 102 THR B C 1
ATOM 1719 O O . THR B 1 102 ? 36.125 -1.545 -25.578 1 38.06 102 THR B O 1
ATOM 1722 N N . TYR B 1 103 ? 34.5 -1.703 -26.797 1 36.84 103 TYR B N 1
ATOM 1723 C CA . TYR B 1 103 ? 35.156 -2.684 -27.672 1 36.84 103 TYR B CA 1
ATOM 1724 C C . TYR B 1 103 ? 36.344 -2.07 -28.406 1 36.84 103 TYR B C 1
ATOM 1726 O O . TYR B 1 103 ? 36.188 -1.097 -29.156 1 36.84 103 TYR B O 1
ATOM 1734 N N . SER B 1 104 ? 37.406 -1.747 -27.547 1 36.81 104 SER B N 1
ATOM 1735 C CA . SER B 1 104 ? 38.656 -1.506 -28.266 1 36.81 104 SER B CA 1
ATOM 1736 C C . SER B 1 104 ? 38.781 -2.424 -29.469 1 36.81 104 SER B C 1
ATOM 1738 O O . SER B 1 104 ? 38.812 -3.648 -29.328 1 36.81 104 SER B O 1
ATOM 1740 N N . LEU B 1 105 ? 37.969 -2.146 -30.438 1 34.06 105 LEU B N 1
ATOM 1741 C CA . LEU B 1 105 ? 38.188 -2.715 -31.766 1 34.06 105 LEU B CA 1
ATOM 1742 C C . LEU B 1 105 ? 39.688 -2.854 -32.062 1 34.06 105 LEU B C 1
ATOM 1744 O O . LEU B 1 105 ? 40.344 -1.862 -32.344 1 34.06 105 LEU B O 1
ATOM 1748 N N . THR B 1 106 ? 40.406 -3.305 -31.016 1 34.19 106 THR B N 1
ATOM 1749 C CA . THR B 1 106 ? 41.719 -3.617 -31.5 1 34.19 106 THR B CA 1
ATOM 1750 C C . THR B 1 106 ? 41.656 -4.496 -32.75 1 34.19 106 THR B C 1
ATOM 1752 O O . THR B 1 106 ? 41.219 -5.641 -32.688 1 34.19 106 THR B O 1
ATOM 1755 N N . ASP B 1 107 ? 41.125 -3.934 -33.781 1 32.34 107 ASP B N 1
ATOM 1756 C CA . ASP B 1 107 ? 41.188 -4.457 -35.125 1 32.34 107 ASP B CA 1
ATOM 1757 C C . ASP B 1 107 ? 42.562 -5.137 -35.375 1 32.34 107 ASP B C 1
ATOM 1759 O O . ASP B 1 107 ? 43.562 -4.461 -35.531 1 32.34 107 ASP B O 1
ATOM 1763 N N . ARG B 1 108 ? 42.969 -5.938 -34.406 1 30.36 108 ARG B N 1
ATOM 1764 C CA . ARG B 1 108 ? 44.219 -6.629 -34.719 1 30.36 108 ARG B CA 1
ATOM 1765 C C . ARG B 1 108 ? 44.188 -7.188 -36.156 1 30.36 108 ARG B C 1
ATOM 1767 O O . ARG B 1 108 ? 43.156 -7.711 -36.594 1 30.36 108 ARG B O 1
ATOM 1774 N N . ASN B 1 109 ? 45.031 -6.727 -37.062 1 35.81 109 ASN B N 1
ATOM 1775 C CA . ASN B 1 109 ? 45.438 -7.012 -38.438 1 35.81 109 ASN B CA 1
ATOM 1776 C C . ASN B 1 109 ? 45.5 -8.516 -38.688 1 35.81 109 ASN B C 1
ATOM 1778 O O . ASN B 1 109 ? 46.281 -9.227 -38.094 1 35.81 109 ASN B O 1
ATOM 1782 N N . VAL B 1 110 ? 44.344 -9.164 -38.688 1 32.59 110 VAL B N 1
ATOM 1783 C CA . VAL B 1 110 ? 44.281 -10.555 -39.125 1 32.59 110 VAL B CA 1
ATOM 1784 C C . VAL B 1 110 ? 45.156 -10.719 -40.375 1 32.59 110 VAL B C 1
ATOM 1786 O O . VAL B 1 110 ? 44.875 -10.117 -41.406 1 32.59 110 VAL B O 1
ATOM 1789 N N . SER B 1 111 ? 46.469 -10.836 -40.188 1 36.22 111 SER B N 1
ATOM 1790 C CA . SER B 1 111 ? 47.438 -11.211 -41.188 1 36.22 111 SER B CA 1
ATOM 1791 C C . SER B 1 111 ? 46.938 -12.352 -42.062 1 36.22 111 SER B C 1
ATOM 1793 O O . SER B 1 111 ? 46.688 -13.453 -41.562 1 36.22 111 SER B O 1
ATOM 1795 N N . ILE B 1 112 ? 46.156 -12.039 -42.969 1 35 112 ILE B N 1
ATOM 1796 C CA . ILE B 1 112 ? 45.719 -12.906 -44.062 1 35 112 ILE B CA 1
ATOM 1797 C C . ILE B 1 112 ? 46.906 -13.641 -44.656 1 35 112 ILE B C 1
ATOM 1799 O O . ILE B 1 112 ? 47.844 -13.016 -45.188 1 35 112 ILE B O 1
ATOM 1803 N N . PHE B 1 113 ? 47.344 -14.656 -43.844 1 36.03 113 PHE B N 1
ATOM 1804 C CA . PHE B 1 113 ? 48.406 -15.539 -44.375 1 36.03 113 PHE B CA 1
ATOM 1805 C C . PHE B 1 113 ? 48.031 -16.016 -45.781 1 36.03 113 PHE B C 1
ATOM 1807 O O . PHE B 1 113 ? 47 -16.688 -45.969 1 36.03 113 PHE B O 1
ATOM 1814 N N . ILE B 1 114 ? 48.188 -15.125 -46.688 1 38.94 114 ILE B N 1
ATOM 1815 C CA . ILE B 1 114 ? 48.125 -15.43 -48.125 1 38.94 114 ILE B CA 1
ATOM 1816 C C . ILE B 1 114 ? 49.031 -16.625 -48.438 1 38.94 114 ILE B C 1
ATOM 1818 O O . ILE B 1 114 ? 50.25 -16.562 -48.25 1 38.94 114 ILE B O 1
ATOM 1822 N N . THR B 1 115 ? 48.594 -17.781 -47.844 1 31.41 115 THR B N 1
ATOM 1823 C CA . THR B 1 115 ? 49.344 -18.984 -48.188 1 31.41 115 THR B CA 1
ATOM 1824 C C . THR B 1 115 ? 49.406 -19.141 -49.719 1 31.41 115 THR B C 1
ATOM 1826 O O . THR B 1 115 ? 48.375 -19.078 -50.375 1 31.41 115 THR B O 1
ATOM 1829 N N . SER B 1 116 ? 50.562 -18.812 -50.25 1 38.16 116 SER B N 1
ATOM 1830 C CA . SER B 1 116 ? 51.062 -19.062 -51.594 1 38.16 116 SER B CA 1
ATOM 1831 C C . SER B 1 116 ? 50.781 -20.5 -52.031 1 38.16 116 SER B C 1
ATOM 1833 O O . SER B 1 116 ? 51.188 -21.438 -51.375 1 38.16 116 SER B O 1
ATOM 1835 N N . HIS B 1 117 ? 49.656 -20.797 -52.656 1 30.36 117 HIS B N 1
ATOM 1836 C CA . HIS B 1 117 ? 49.938 -21.922 -53.531 1 30.36 117 HIS B CA 1
ATOM 1837 C C . HIS B 1 117 ? 51 -21.562 -54.562 1 30.36 117 HIS B C 1
ATOM 1839 O O . HIS B 1 117 ? 51.031 -20.453 -55.062 1 30.36 117 HIS B O 1
#

Foldseek 3Di:
DQLLLVLCVVCLVVCLVQPPDLLQLQVQCCVVVLDPPVCSCVQPVDPRSSSSVVVVSVSCSVSVPSVSSLVSCVVVVNVVVSVSSVPDDDPPPPPVPVPPVPPPPVVPPPPPVPPDD/DLLLLVLCVVCLVVCLVQPPDLLQLVVQCCVVVQDPPVCSCVLPVDPRSSSSVVVVSVSCSVSVPSVSSLVSCVVVVNVVVSVSSVVDDDVPVPPVPPPVPPPPCPVPPPPPPPPDD

Radius of gyration: 30.21 Å; Cα contacts (8 Å, |Δi|>4): 199; chains: 2; bounding box: 66×116×68 Å

Organism: Mytilus galloprovincialis (NCBI:txid29158)